Protein AF-A0A1E7FH95-F1 (afdb_monomer_lite)

Secondary structure (DSSP, 8-state):
----------EEEE------------------------S--TTTTS------EEEEEEEEEEE---TT--TTTTTS--EEEEEEE-S--EEEEHHHHHHHHHHHHHTT----------TT--SGGGTTGGGG---HHHHHHIIIIIT---HHHHHHHHHHHHHHHHHHHHHHHHHTTHHHHHHHHHHHHHHHHHHHHHHHHHHTTSTTS----PPPP---------------------

Sequence (238 aa):
MGSSNLHQCVHHQVLQLQRKSSMKKLNSNVDHNGDHHKGDQKDKNRPHVQFTTIEVRTHSLCIGDNPGGGQFGALGAPISLDWEYDTEHESYNLDEYEERHHNDHNDTTNSSSSKRRSRHQSNGNKLKQWQLILQPFEREFILIHKLGYTKEEINIQRKMIKIDRNQRKHTRRIMIFEPIEIGLEHFRKWRKNRNNNNNININAKTTKDEPQRSPSMDTSTSSSESTSFSCSYCQENK

Organism: NCBI:txid635003

Radius of gyration: 33.53 Å; chains: 1; bounding box: 99×50×86 Å

pLDDT: mean 71.57, std 18.86, range [38.44, 97.75]

Structure (mmCIF, N/CA/C/O backbone):
data_AF-A0A1E7FH95-F1
#
_entry.id   AF-A0A1E7FH95-F1
#
loop_
_atom_site.group_PDB
_atom_site.id
_atom_site.type_symbol
_atom_site.label_atom_id
_atom_site.label_alt_id
_atom_site.label_comp_id
_atom_site.label_asym_id
_atom_site.label_entity_id
_atom_site.label_seq_id
_atom_site.pdbx_PDB_ins_code
_atom_site.Cartn_x
_atom_site.Cartn_y
_atom_site.Cartn_z
_atom_site.occupancy
_atom_site.B_iso_or_equiv
_atom_site.auth_seq_id
_atom_site.auth_comp_id
_atom_site.auth_asym_id
_atom_site.auth_atom_id
_atom_site.pdbx_PDB_model_num
ATOM 1 N N . MET A 1 1 ? 6.363 7.982 37.804 1.00 38.44 1 MET A N 1
ATOM 2 C CA . MET A 1 1 ? 5.942 6.755 37.100 1.00 38.44 1 MET A CA 1
ATOM 3 C C . MET A 1 1 ? 4.512 6.967 36.646 1.00 38.44 1 MET A C 1
ATOM 5 O O . MET A 1 1 ? 3.597 6.797 3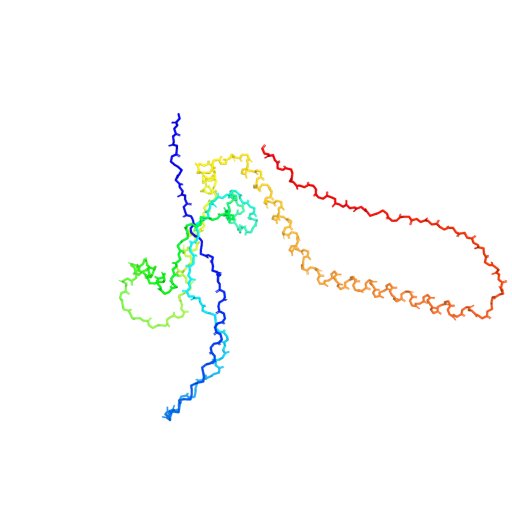7.436 1.00 38.44 1 MET A O 1
ATOM 9 N N . GLY A 1 2 ? 4.342 7.525 35.448 1.00 45.31 2 GLY A N 1
ATOM 10 C CA . GLY A 1 2 ? 3.031 7.841 34.889 1.00 45.31 2 GLY A CA 1
ATOM 11 C C . GLY A 1 2 ? 2.676 6.782 33.863 1.00 45.31 2 GLY A C 1
ATOM 12 O O . GLY A 1 2 ? 3.330 6.703 32.829 1.00 45.31 2 GLY A O 1
ATOM 13 N N . SER A 1 3 ? 1.683 5.957 34.173 1.00 44.69 3 SER A N 1
ATOM 14 C CA . SER A 1 3 ? 1.110 4.989 33.245 1.00 44.69 3 SER A CA 1
ATOM 15 C C . SER A 1 3 ? 0.356 5.757 32.162 1.00 44.69 3 SER A C 1
ATOM 17 O O . SER A 1 3 ? -0.784 6.175 32.357 1.00 44.69 3 SER A O 1
ATOM 19 N N . SER A 1 4 ? 1.014 6.027 31.039 1.00 48.53 4 SER A N 1
ATOM 20 C CA . SER A 1 4 ? 0.367 6.609 29.869 1.00 48.53 4 SER A CA 1
ATOM 21 C C . SER A 1 4 ? -0.497 5.537 29.214 1.00 48.53 4 SER A C 1
ATOM 23 O O . SER A 1 4 ? 0.024 4.605 28.605 1.00 48.53 4 SER A O 1
ATOM 25 N N . ASN A 1 5 ? -1.816 5.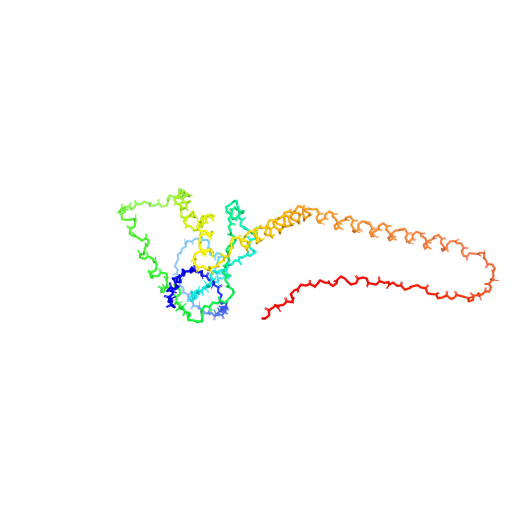674 29.368 1.00 45.88 5 ASN A N 1
ATOM 26 C CA . ASN A 1 5 ? -2.819 4.901 28.643 1.00 45.88 5 ASN A CA 1
ATOM 27 C C . ASN A 1 5 ? -2.582 5.052 27.134 1.00 45.88 5 ASN A C 1
ATOM 29 O O . ASN A 1 5 ? -2.876 6.095 26.544 1.00 45.88 5 ASN A O 1
ATOM 33 N N . LEU A 1 6 ? -2.018 4.006 26.535 1.00 45.78 6 LEU A N 1
ATOM 34 C CA . LEU A 1 6 ? -1.778 3.883 25.107 1.00 45.78 6 LEU A CA 1
ATOM 35 C C . LEU A 1 6 ? -3.140 3.740 24.413 1.00 45.78 6 LEU A C 1
ATOM 37 O O . LEU A 1 6 ? -3.764 2.684 24.445 1.00 45.78 6 LEU A O 1
ATOM 41 N N . HIS A 1 7 ? -3.639 4.828 23.828 1.00 40.81 7 HIS A N 1
ATOM 42 C CA . HIS A 1 7 ? -4.853 4.807 23.013 1.00 40.81 7 HIS A CA 1
ATOM 43 C C . HIS A 1 7 ? -4.560 4.018 21.725 1.00 40.81 7 HIS A C 1
ATOM 45 O O . HIS A 1 7 ? -3.993 4.562 20.772 1.00 40.81 7 HIS A O 1
ATOM 51 N N . GLN A 1 8 ? -4.918 2.731 21.704 1.00 42.94 8 GLN A N 1
ATOM 52 C CA . GLN A 1 8 ? -4.863 1.888 20.510 1.00 42.94 8 GLN A CA 1
ATOM 53 C C . GLN A 1 8 ? -5.751 2.501 19.422 1.00 42.94 8 GLN A C 1
ATOM 55 O O . GLN A 1 8 ? -6.968 2.609 19.554 1.00 42.94 8 GLN A O 1
ATOM 60 N N . CYS A 1 9 ? -5.127 2.955 18.338 1.00 39.25 9 CYS A N 1
ATOM 61 C CA . CYS A 1 9 ? -5.834 3.409 17.150 1.00 39.25 9 CYS A CA 1
ATOM 62 C C . CYS A 1 9 ? -6.065 2.174 16.271 1.00 39.25 9 CYS A C 1
ATOM 64 O O . CYS A 1 9 ? -5.162 1.760 15.549 1.00 39.25 9 CYS A O 1
ATOM 66 N N . VAL A 1 10 ? -7.242 1.560 16.382 1.00 42.31 10 VAL A N 1
ATOM 67 C CA . VAL A 1 10 ? -7.572 0.316 15.675 1.00 42.31 10 VAL A CA 1
ATOM 68 C C . VAL A 1 10 ? -7.941 0.635 14.225 1.00 42.31 10 VAL A C 1
ATOM 70 O O . VAL A 1 10 ? -8.995 1.209 13.949 1.00 42.31 10 VAL A O 1
ATOM 73 N N . HIS A 1 11 ? -7.056 0.302 13.285 1.00 48.56 11 HIS A N 1
ATOM 74 C CA . HIS A 1 11 ? -7.318 0.426 11.853 1.00 48.56 11 HIS A CA 1
ATOM 75 C C . HIS A 1 11 ? -7.711 -0.945 11.291 1.00 48.56 11 HIS A C 1
ATOM 77 O O . HIS A 1 11 ? -6.856 -1.800 11.068 1.00 48.56 11 HIS A O 1
ATOM 83 N N . HIS A 1 12 ? -9.003 -1.152 11.044 1.00 41.25 12 HIS A N 1
ATOM 84 C CA . HIS A 1 12 ? -9.529 -2.415 10.528 1.00 41.25 12 HIS A CA 1
ATOM 85 C C . HIS A 1 12 ? -9.211 -2.550 9.029 1.00 41.25 12 HIS A C 1
ATOM 87 O O . HIS A 1 12 ? -9.604 -1.705 8.223 1.00 41.25 12 HIS A O 1
ATOM 93 N N . GLN A 1 13 ? -8.499 -3.609 8.636 1.00 46.38 13 GLN A N 1
ATOM 94 C CA . GLN A 1 13 ? -8.392 -4.033 7.237 1.00 46.38 13 GLN A CA 1
ATOM 95 C C . GLN A 1 13 ? -8.961 -5.445 7.089 1.00 46.38 13 GLN A C 1
ATOM 97 O O . GLN A 1 13 ? -8.588 -6.363 7.812 1.00 46.38 13 GLN A O 1
ATOM 102 N N . VAL A 1 14 ? -9.871 -5.611 6.128 1.00 47.16 14 VAL A N 1
ATOM 103 C CA . VAL A 1 14 ? -10.487 -6.899 5.795 1.00 47.16 14 VAL A CA 1
ATOM 104 C C . VAL A 1 14 ? -9.592 -7.614 4.782 1.00 47.16 14 VAL A C 1
ATOM 106 O O . VAL A 1 14 ? -9.566 -7.251 3.605 1.00 47.16 14 VAL A O 1
ATOM 109 N N . LEU A 1 15 ? -8.841 -8.620 5.231 1.00 47.19 15 LEU A N 1
ATOM 110 C CA . LEU A 1 15 ? -8.084 -9.519 4.357 1.00 47.19 15 LEU A CA 1
ATOM 111 C C . LEU A 1 15 ? -8.878 -10.812 4.157 1.00 47.19 15 LEU A C 1
ATOM 113 O O . LEU A 1 15 ? -9.072 -11.594 5.080 1.00 47.19 15 LEU A O 1
ATOM 117 N N . GLN A 1 16 ? -9.337 -11.039 2.928 1.00 53.84 16 GLN A N 1
ATOM 118 C CA . GLN A 1 16 ? -10.101 -12.229 2.563 1.00 53.84 16 GLN A CA 1
ATOM 119 C C . GLN A 1 16 ? -9.173 -13.363 2.120 1.00 53.84 16 GLN A C 1
ATOM 121 O O . GLN A 1 16 ? -8.487 -13.244 1.104 1.00 53.84 16 GLN A O 1
ATOM 126 N N . LEU A 1 17 ? -9.200 -14.492 2.830 1.00 53.81 17 LEU A N 1
ATOM 127 C CA . LEU A 1 17 ? -8.632 -15.755 2.359 1.00 53.81 17 LEU A CA 1
ATOM 128 C C . LEU A 1 17 ? -9.313 -16.942 3.046 1.00 53.81 17 LEU A C 1
ATOM 130 O O . LEU A 1 17 ? -9.106 -17.175 4.224 1.00 53.81 17 LEU A O 1
ATOM 134 N N . GLN A 1 18 ? -10.050 -17.741 2.271 1.00 43.66 18 GLN A N 1
ATOM 135 C CA . GLN A 1 18 ? -9.908 -19.202 2.212 1.00 43.66 18 GLN A CA 1
ATOM 136 C C . GLN A 1 18 ? -10.766 -19.744 1.059 1.00 43.66 18 GLN A C 1
ATOM 138 O O . GLN A 1 18 ? -11.988 -19.614 1.031 1.00 43.66 18 GLN A O 1
ATOM 143 N N . ARG A 1 19 ? -10.110 -20.362 0.068 1.00 49.00 19 ARG A N 1
ATOM 144 C CA . ARG A 1 19 ? -10.769 -21.037 -1.059 1.00 49.00 19 ARG A CA 1
ATOM 145 C C . ARG A 1 19 ? -11.315 -22.384 -0.593 1.00 49.00 19 ARG A C 1
ATOM 147 O O . ARG A 1 19 ? -10.557 -23.340 -0.468 1.00 49.00 19 ARG A O 1
ATOM 154 N N . LYS A 1 20 ? -12.632 -22.499 -0.433 1.00 50.56 20 LYS A N 1
ATOM 155 C CA . LYS A 1 20 ? -13.306 -23.804 -0.406 1.00 50.56 20 LYS A CA 1
ATOM 156 C C . LYS A 1 20 ? -13.906 -24.066 -1.786 1.00 50.56 20 LYS A C 1
ATOM 158 O O . LYS A 1 20 ? -14.988 -23.583 -2.102 1.00 50.56 20 LYS A O 1
ATOM 163 N N . SER A 1 21 ? -13.201 -24.816 -2.639 1.00 48.00 21 SER A N 1
ATOM 164 C CA . SER A 1 21 ? -13.766 -25.288 -3.911 1.00 48.00 21 SER A CA 1
ATOM 165 C C . SER A 1 21 ? -14.777 -26.404 -3.629 1.00 48.00 21 SER A C 1
ATOM 167 O O . SER A 1 21 ? -14.431 -27.585 -3.606 1.00 48.00 21 SER A O 1
ATOM 169 N N . SER A 1 22 ? -16.033 -26.047 -3.366 1.00 48.94 22 SER A N 1
ATOM 170 C CA . SER A 1 22 ? -17.101 -27.035 -3.207 1.00 48.94 22 SER A CA 1
ATOM 171 C C . SER A 1 22 ? -17.592 -27.485 -4.586 1.00 48.94 22 SER A C 1
ATOM 173 O O . SER A 1 22 ? -18.541 -26.938 -5.139 1.00 48.94 22 SER A O 1
ATOM 175 N N . MET A 1 23 ? -16.921 -28.477 -5.178 1.00 44.94 23 MET A N 1
ATOM 176 C CA . MET A 1 23 ? -17.427 -29.172 -6.366 1.00 44.94 23 MET A CA 1
ATOM 177 C C . MET A 1 23 ? -18.545 -30.139 -5.958 1.00 44.94 23 MET A C 1
ATOM 179 O O . MET A 1 23 ? -18.326 -31.343 -5.844 1.00 44.94 23 MET A O 1
ATOM 183 N N . LYS A 1 24 ? -19.758 -29.630 -5.726 1.00 50.78 24 LYS A N 1
ATOM 184 C CA . LYS A 1 24 ? -20.950 -30.480 -5.602 1.00 50.78 24 LYS A CA 1
ATOM 185 C C . LYS A 1 24 ? -21.565 -30.681 -6.988 1.00 50.78 24 LYS A C 1
ATOM 187 O O . LYS A 1 24 ? -22.274 -29.818 -7.492 1.00 50.78 24 LYS A O 1
ATOM 192 N N . LYS A 1 25 ? -21.292 -31.837 -7.605 1.00 53.00 25 LYS A N 1
ATOM 193 C CA . LYS A 1 25 ? -22.095 -32.361 -8.722 1.00 53.00 25 LYS A CA 1
ATOM 194 C C . LYS A 1 25 ? -23.480 -32.710 -8.177 1.00 53.00 25 LYS A C 1
ATOM 196 O O . LYS A 1 25 ? -23.637 -33.751 -7.547 1.00 53.00 25 LYS A O 1
ATOM 201 N N . LEU A 1 26 ? -24.469 -31.853 -8.408 1.00 49.66 26 LEU A N 1
ATOM 202 C CA . LEU A 1 26 ? -25.873 -32.214 -8.241 1.00 49.66 26 LEU A CA 1
ATOM 203 C C . LEU A 1 26 ? -26.469 -32.497 -9.621 1.00 49.66 26 LEU A C 1
ATOM 205 O O . LEU A 1 26 ? -26.626 -31.600 -10.444 1.00 49.66 26 LEU A O 1
ATOM 209 N N . ASN A 1 27 ? -26.766 -33.776 -9.856 1.00 55.78 27 ASN A N 1
ATOM 210 C CA . ASN A 1 27 ? -27.698 -34.225 -10.883 1.00 55.78 27 ASN A CA 1
ATOM 211 C C . ASN A 1 27 ? -29.113 -33.905 -10.386 1.00 55.78 27 ASN A C 1
ATOM 213 O O . ASN A 1 27 ? -29.592 -34.570 -9.470 1.00 55.78 27 ASN A O 1
ATOM 217 N N . SER A 1 28 ? -29.792 -32.931 -10.986 1.00 52.19 28 SER A N 1
ATOM 218 C CA . SER A 1 28 ? -31.241 -32.778 -10.832 1.00 52.19 28 SER A CA 1
ATOM 219 C C . SER A 1 28 ? -31.914 -32.869 -12.198 1.00 52.19 28 SER A C 1
ATOM 221 O O . SER A 1 28 ? -31.932 -31.901 -12.957 1.00 52.19 28 SER A O 1
ATOM 223 N N . ASN A 1 29 ? -32.456 -34.054 -12.488 1.00 53.84 29 ASN A N 1
ATOM 224 C CA . ASN A 1 29 ? -33.512 -34.249 -13.479 1.00 53.84 29 ASN A CA 1
ATOM 225 C C . ASN A 1 29 ? -34.786 -33.602 -12.928 1.00 53.84 29 ASN A C 1
ATOM 227 O O . ASN A 1 29 ? -35.357 -34.108 -11.964 1.00 53.84 29 ASN A O 1
ATOM 231 N N . VAL A 1 30 ? -35.216 -32.492 -13.523 1.00 57.28 30 VAL A N 1
ATOM 232 C CA . VAL A 1 30 ? -36.573 -31.967 -13.351 1.00 57.28 30 VAL A CA 1
ATOM 233 C C . VAL A 1 30 ? -37.097 -31.616 -14.736 1.00 57.28 30 VAL A C 1
ATOM 235 O O . VAL A 1 30 ? -36.725 -30.600 -15.321 1.00 57.28 30 VAL A O 1
ATOM 238 N N . ASP A 1 31 ? -37.947 -32.499 -15.250 1.00 57.91 31 ASP A N 1
ATOM 239 C CA . ASP A 1 31 ? -38.765 -32.271 -16.431 1.00 57.91 31 ASP A CA 1
ATOM 240 C C . ASP A 1 31 ? -39.905 -31.320 -16.064 1.00 57.91 31 ASP A C 1
ATOM 242 O O . ASP A 1 31 ? -40.800 -31.697 -15.307 1.00 57.91 31 ASP A O 1
ATOM 246 N N . HIS A 1 32 ? -39.903 -30.100 -16.606 1.00 56.00 32 HIS A N 1
ATOM 247 C CA . HIS A 1 32 ? -41.088 -29.242 -16.658 1.00 56.00 32 HIS A CA 1
ATOM 248 C C . HIS A 1 32 ? -41.250 -28.647 -18.061 1.00 56.00 32 HIS A C 1
ATOM 250 O O . HIS A 1 32 ? -40.464 -27.817 -18.516 1.00 56.00 32 HIS A O 1
ATOM 256 N N . ASN A 1 33 ? -42.306 -29.111 -18.733 1.00 61.84 33 ASN A N 1
ATOM 257 C CA . ASN A 1 33 ? -42.889 -28.531 -19.936 1.00 61.84 33 ASN A CA 1
ATOM 258 C C . ASN A 1 33 ? -43.447 -27.138 -19.609 1.00 61.84 33 ASN A C 1
ATOM 260 O O . ASN A 1 33 ? -44.290 -27.029 -18.721 1.00 61.84 33 ASN A O 1
ATOM 264 N N . GLY A 1 34 ? -43.041 -26.092 -20.336 1.00 52.25 34 GLY A N 1
ATOM 265 C CA . GLY A 1 34 ? -43.717 -24.797 -20.219 1.00 52.25 34 GLY A CA 1
ATOM 266 C C . GLY A 1 34 ? -42.958 -23.578 -20.733 1.00 52.25 34 GLY A C 1
ATOM 267 O O . GLY A 1 34 ? -42.367 -22.849 -19.951 1.00 52.25 34 GLY A O 1
ATOM 268 N N . ASP A 1 35 ? -43.110 -23.341 -22.034 1.00 52.62 35 ASP A N 1
ATOM 269 C CA . ASP A 1 35 ? -43.211 -22.027 -22.685 1.00 52.62 35 ASP A CA 1
ATOM 270 C C . ASP A 1 35 ? -41.946 -21.177 -22.967 1.00 52.62 35 ASP A C 1
ATOM 272 O O . ASP A 1 35 ? -40.984 -21.061 -22.207 1.00 52.62 35 ASP A O 1
ATOM 276 N N . HIS A 1 36 ? -41.945 -20.614 -24.175 1.00 56.19 36 HIS A N 1
ATOM 277 C CA . HIS A 1 36 ? -40.798 -20.166 -24.953 1.00 56.19 36 HIS A CA 1
ATOM 278 C C . HIS A 1 36 ? -40.420 -18.696 -24.705 1.00 56.19 36 HIS A C 1
ATOM 280 O O . HIS A 1 36 ? -40.815 -17.806 -25.457 1.00 56.19 36 HIS A O 1
ATOM 286 N N . HIS A 1 37 ? -39.493 -18.443 -23.779 1.00 57.00 37 HIS A N 1
ATOM 287 C CA . HIS A 1 37 ? -38.632 -17.256 -23.848 1.00 57.00 37 HIS A CA 1
ATOM 288 C C . HIS A 1 37 ? -37.218 -17.647 -24.304 1.00 57.00 37 HIS A C 1
ATOM 290 O O . HIS A 1 37 ? -36.361 -18.055 -23.523 1.00 57.00 37 HIS A O 1
ATOM 296 N N . LYS A 1 38 ? -36.976 -17.534 -25.619 1.00 57.38 38 LYS A N 1
ATOM 297 C CA . LYS A 1 38 ? -35.650 -17.671 -26.243 1.00 57.38 38 LYS A CA 1
ATOM 298 C C . LYS A 1 38 ? -34.787 -16.449 -25.893 1.00 57.38 38 LYS A C 1
ATOM 300 O O . LYS A 1 38 ? -34.777 -15.473 -26.633 1.00 57.38 38 LYS A O 1
ATOM 305 N N . GLY A 1 39 ? -34.074 -16.501 -24.773 1.00 58.56 39 GLY A N 1
ATOM 306 C CA . GLY A 1 39 ? -33.064 -15.508 -24.401 1.00 58.56 39 GLY A CA 1
ATOM 307 C C . GLY A 1 39 ? -32.017 -16.114 -23.468 1.00 58.56 39 GLY A C 1
ATOM 308 O O . GLY A 1 39 ? -32.330 -16.452 -22.334 1.00 58.56 39 GLY A O 1
ATOM 309 N N . ASP A 1 40 ? -30.795 -16.289 -23.975 1.00 62.00 40 ASP A N 1
ATOM 310 C CA . ASP A 1 40 ? -29.538 -16.428 -23.223 1.00 62.00 40 ASP A CA 1
ATOM 311 C C . ASP A 1 40 ? -29.457 -17.451 -22.066 1.00 62.00 40 ASP A C 1
ATOM 313 O O . ASP A 1 40 ? -29.153 -17.115 -20.926 1.00 62.00 40 ASP A O 1
ATOM 317 N N . GLN A 1 41 ? -29.581 -18.753 -22.359 1.00 62.06 41 GLN A N 1
ATOM 318 C CA . GLN A 1 41 ? -29.237 -19.827 -21.400 1.00 62.06 41 GLN A CA 1
ATOM 319 C C . GLN A 1 41 ? -27.746 -20.245 -21.397 1.00 62.06 41 GLN A C 1
ATOM 321 O O . GLN A 1 41 ? -27.402 -21.305 -20.875 1.00 62.06 41 GLN A O 1
ATOM 326 N N . LYS A 1 42 ? -26.826 -19.447 -21.961 1.00 64.06 42 LYS A N 1
ATOM 327 C CA . LYS A 1 42 ? -25.430 -19.880 -22.192 1.00 64.06 42 LYS A CA 1
ATOM 328 C C . LYS A 1 42 ? -24.473 -19.779 -20.992 1.00 64.06 42 LYS A C 1
ATOM 330 O O . LYS A 1 42 ? -23.323 -20.182 -21.126 1.00 64.06 42 LYS A O 1
ATOM 335 N N . ASP A 1 43 ? -24.928 -19.324 -19.822 1.00 68.12 43 ASP A N 1
ATOM 336 C CA . ASP A 1 43 ? -24.026 -18.960 -18.713 1.00 68.12 43 ASP A CA 1
ATOM 337 C C . ASP A 1 43 ? -24.082 -19.849 -17.459 1.00 68.12 43 ASP A C 1
ATOM 339 O O . ASP A 1 43 ? -23.426 -19.544 -16.465 1.00 68.12 43 ASP A O 1
ATOM 343 N N . LYS A 1 44 ? -24.784 -20.990 -17.485 1.00 72.00 44 LYS A N 1
ATOM 344 C CA . LYS A 1 44 ? -24.985 -21.818 -16.273 1.00 72.00 44 LYS A CA 1
ATOM 345 C C . LYS A 1 44 ? -23.735 -22.543 -15.737 1.00 72.00 44 LYS A C 1
ATOM 347 O O . LYS A 1 44 ? -23.801 -23.092 -14.647 1.00 72.00 44 LYS A O 1
ATOM 352 N N . ASN A 1 45 ? -22.603 -22.513 -16.448 1.00 79.88 45 ASN A N 1
ATOM 353 C CA . ASN A 1 45 ? -21.364 -23.208 -16.053 1.00 79.88 45 ASN A CA 1
ATOM 354 C C . ASN A 1 45 ? -20.148 -22.287 -15.875 1.00 79.88 45 ASN A C 1
ATOM 356 O O . ASN A 1 45 ? -19.008 -22.757 -15.899 1.00 79.88 45 ASN A O 1
ATOM 360 N N . ARG A 1 46 ? -20.342 -20.974 -15.701 1.00 84.75 46 ARG A N 1
ATOM 361 C CA . ARG A 1 46 ? -19.205 -20.121 -15.340 1.00 84.75 46 ARG A CA 1
ATOM 362 C C . ARG A 1 46 ? -18.769 -20.471 -13.910 1.00 84.75 46 ARG A C 1
ATOM 364 O O . ARG A 1 46 ? -19.616 -20.460 -13.018 1.00 84.75 46 ARG A O 1
ATOM 371 N N . PRO A 1 47 ? -17.488 -20.799 -13.669 1.00 86.50 47 PRO A N 1
ATOM 372 C CA . PRO A 1 47 ? -17.008 -21.064 -12.321 1.00 86.50 47 PRO A CA 1
ATOM 373 C C . PRO A 1 47 ? -17.245 -19.821 -11.458 1.00 86.50 47 PRO A C 1
ATOM 375 O O . PRO A 1 47 ? -16.748 -18.740 -11.770 1.00 86.50 47 PRO A O 1
ATOM 378 N N . HIS A 1 48 ? -18.027 -19.982 -10.394 1.00 87.44 48 HIS A N 1
ATOM 379 C CA . HIS A 1 48 ? -18.326 -18.922 -9.439 1.00 87.44 48 HIS A CA 1
ATOM 380 C C . HIS A 1 48 ? -17.549 -19.167 -8.142 1.00 87.44 48 HIS A C 1
ATOM 382 O O . HIS A 1 48 ? -17.443 -20.301 -7.675 1.00 87.44 48 HIS A O 1
ATOM 388 N N . VAL A 1 49 ? -17.022 -18.098 -7.545 1.00 86.50 49 VAL A N 1
ATOM 389 C CA . VAL A 1 49 ? -16.351 -18.125 -6.239 1.00 86.50 49 VAL A CA 1
ATOM 390 C C . VAL A 1 49 ? -17.248 -17.427 -5.225 1.00 86.50 49 VAL A C 1
ATOM 392 O O . VAL A 1 49 ? -17.619 -16.278 -5.435 1.00 86.50 49 VAL A O 1
ATOM 395 N N . GLN A 1 50 ? -17.625 -18.133 -4.160 1.00 87.06 50 GLN A N 1
ATOM 396 C CA . GLN A 1 50 ? -18.369 -17.570 -3.031 1.00 87.06 50 GLN A CA 1
ATOM 397 C C . GLN A 1 50 ? -17.496 -17.613 -1.783 1.00 87.06 50 GLN A C 1
ATOM 399 O O . GLN A 1 50 ? -16.747 -18.572 -1.578 1.00 87.06 50 GLN A O 1
ATOM 404 N N . PHE A 1 51 ? -17.615 -16.576 -0.966 1.00 90.62 51 PHE A N 1
ATOM 405 C CA . PHE A 1 51 ? -17.006 -16.500 0.352 1.00 90.62 51 PHE A CA 1
ATOM 406 C C . PHE A 1 51 ? -18.113 -16.707 1.382 1.00 90.62 51 PHE A C 1
ATOM 408 O O . PHE A 1 51 ? -19.229 -16.247 1.179 1.00 90.62 51 PHE A O 1
ATOM 415 N N . THR A 1 52 ? -17.829 -17.444 2.450 1.00 94.38 52 THR A N 1
ATOM 416 C CA . THR A 1 52 ? -18.820 -17.74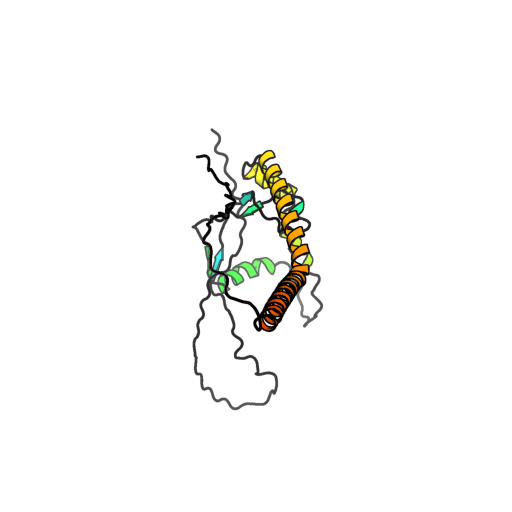3 3.501 1.00 94.38 52 THR A CA 1
ATOM 417 C C . THR A 1 52 ? -18.506 -17.042 4.810 1.00 94.38 52 THR A C 1
ATOM 419 O O . THR A 1 52 ? -19.363 -16.940 5.679 1.00 94.38 52 THR A O 1
ATOM 422 N N . THR A 1 53 ? -17.256 -16.627 4.982 1.00 95.19 53 THR A N 1
ATOM 423 C CA . THR A 1 53 ? -16.716 -16.196 6.264 1.00 95.19 53 THR A CA 1
ATOM 424 C C . THR A 1 53 ? -15.784 -15.023 6.028 1.00 95.19 53 THR A C 1
ATOM 426 O O . THR A 1 53 ? -14.990 -15.044 5.085 1.00 95.19 53 THR A O 1
ATOM 429 N N . ILE A 1 54 ? -15.895 -14.017 6.885 1.00 93.75 54 ILE A N 1
ATOM 430 C CA . ILE A 1 54 ? -15.014 -12.858 6.938 1.00 93.75 54 ILE A CA 1
ATOM 431 C C . ILE A 1 54 ? -14.277 -12.902 8.271 1.00 93.75 54 ILE A C 1
ATOM 433 O O . ILE A 1 54 ? -14.894 -13.075 9.316 1.00 93.75 54 ILE A O 1
ATOM 437 N N . GLU A 1 55 ? -12.964 -12.708 8.229 1.00 94.69 55 GLU A N 1
ATOM 438 C CA . GLU A 1 55 ? -12.142 -12.464 9.412 1.00 94.69 55 GLU A CA 1
ATOM 439 C C . GLU A 1 55 ? -11.694 -11.004 9.400 1.00 94.69 55 GLU A C 1
ATOM 441 O O . GLU A 1 55 ? -11.173 -10.513 8.391 1.00 94.69 55 GLU A O 1
ATOM 446 N N . VAL A 1 56 ? -11.897 -10.306 10.514 1.00 92.31 56 VAL A N 1
ATOM 447 C CA . VAL A 1 56 ? -11.477 -8.913 10.675 1.00 92.31 56 VAL A CA 1
ATOM 448 C C . VAL A 1 56 ? -10.294 -8.882 11.630 1.00 92.31 56 VAL A C 1
ATOM 450 O O . VAL A 1 56 ? -10.431 -9.224 12.799 1.00 92.31 56 VAL A O 1
ATOM 453 N N . ARG A 1 57 ? -9.119 -8.494 11.124 1.00 94.31 57 ARG A N 1
ATOM 454 C CA . ARG A 1 57 ? -7.866 -8.512 11.889 1.00 94.31 57 ARG A CA 1
ATOM 455 C C . ARG A 1 57 ? -7.411 -7.102 12.231 1.00 94.31 57 ARG A C 1
ATOM 457 O O . ARG A 1 57 ? -7.450 -6.201 11.388 1.00 94.31 57 ARG A O 1
ATOM 464 N N . THR A 1 58 ? -6.928 -6.947 13.458 1.00 93.31 58 THR A N 1
ATOM 465 C CA . THR A 1 58 ? -6.321 -5.711 13.946 1.00 93.31 58 THR A CA 1
ATOM 466 C C . THR A 1 58 ? -4.812 -5.832 13.881 1.00 93.31 58 THR A C 1
ATOM 468 O O . THR A 1 58 ? -4.227 -6.740 14.465 1.00 93.31 58 THR A O 1
ATOM 471 N N . HIS A 1 59 ? -4.188 -4.889 13.184 1.00 94.56 59 HIS A N 1
ATOM 472 C CA . HIS A 1 59 ? -2.741 -4.783 13.083 1.00 94.56 59 HIS A CA 1
ATOM 473 C C . HIS A 1 59 ? -2.271 -3.495 13.748 1.00 94.56 59 HIS A C 1
ATOM 475 O O . HIS A 1 59 ? -2.921 -2.448 13.637 1.00 94.56 59 HIS A O 1
ATOM 481 N N . SER A 1 60 ? -1.111 -3.561 14.390 1.00 94.00 60 SER A N 1
ATOM 482 C CA . SER A 1 60 ? -0.419 -2.367 14.863 1.00 94.00 60 SER A CA 1
ATOM 483 C C . SER A 1 60 ? 0.050 -1.519 13.682 1.00 94.00 60 SER A C 1
ATOM 485 O O . SER A 1 60 ? 0.365 -2.025 12.604 1.00 94.00 60 SER A O 1
ATOM 487 N N . LEU A 1 61 ? 0.095 -0.202 13.880 1.00 94.12 61 LEU A N 1
ATOM 488 C CA . LEU A 1 61 ? 0.713 0.709 12.923 1.00 94.12 61 LEU A CA 1
ATOM 489 C C . LEU A 1 61 ? 2.212 0.784 13.203 1.00 94.12 61 LEU A C 1
ATOM 491 O O . LEU A 1 61 ? 2.622 0.914 14.354 1.00 94.12 61 LEU A O 1
ATOM 495 N N . CYS A 1 62 ? 3.016 0.775 12.149 1.00 94.75 62 CYS A N 1
ATOM 496 C CA . CYS A 1 62 ? 4.462 0.918 12.230 1.00 94.75 62 CYS A CA 1
ATOM 497 C C . CYS A 1 62 ? 4.980 1.871 11.149 1.00 94.75 62 CYS A C 1
ATOM 499 O O . CYS A 1 62 ? 4.274 2.239 10.197 1.00 94.75 62 CYS A O 1
ATOM 501 N N . ILE A 1 63 ? 6.233 2.301 11.301 1.00 94.12 63 ILE A N 1
ATOM 502 C CA . ILE A 1 63 ? 6.923 3.025 10.239 1.00 94.12 63 ILE A CA 1
ATOM 503 C C . ILE A 1 63 ? 7.205 2.071 9.068 1.00 94.12 63 ILE A C 1
ATOM 505 O O . ILE A 1 63 ? 7.767 0.994 9.239 1.00 94.12 63 ILE A O 1
ATOM 509 N N . GLY A 1 64 ? 6.757 2.449 7.873 1.00 88.56 64 GLY A N 1
ATOM 510 C CA . GLY A 1 64 ? 6.686 1.535 6.731 1.00 88.56 64 GLY A CA 1
ATOM 511 C C . GLY A 1 64 ? 7.713 1.767 5.627 1.00 88.56 64 GLY A C 1
ATOM 512 O O . GLY A 1 64 ? 8.350 2.817 5.557 1.00 88.56 64 GLY A O 1
ATOM 513 N N . ASP A 1 65 ? 7.785 0.826 4.683 1.00 82.44 65 ASP A N 1
ATOM 514 C CA . ASP A 1 65 ? 8.499 0.961 3.402 1.00 82.44 65 ASP A CA 1
ATOM 515 C C . ASP A 1 65 ? 7.534 0.788 2.216 1.00 82.44 65 ASP A C 1
ATOM 517 O O . ASP A 1 65 ? 7.640 -0.128 1.401 1.00 82.44 65 ASP A O 1
ATOM 521 N N . ASN A 1 66 ? 6.506 1.642 2.149 1.00 78.94 66 ASN A N 1
ATOM 522 C CA . ASN A 1 66 ? 5.540 1.621 1.050 1.00 78.94 66 ASN A CA 1
ATOM 523 C C . ASN A 1 66 ? 5.810 2.748 0.033 1.00 78.94 66 ASN A C 1
ATOM 525 O O . ASN A 1 66 ? 5.228 3.835 0.126 1.00 78.94 66 ASN A O 1
ATOM 529 N N . PRO A 1 67 ? 6.620 2.505 -1.009 1.00 71.12 67 PRO A N 1
ATOM 530 C CA . PRO A 1 67 ? 6.864 3.472 -2.083 1.00 71.12 67 PRO A CA 1
ATOM 531 C C . PRO A 1 67 ? 5.726 3.519 -3.113 1.00 71.12 67 PRO A C 1
ATOM 533 O O . PRO A 1 67 ? 5.780 4.317 -4.054 1.00 71.12 67 PRO A O 1
ATOM 536 N N . GLY A 1 68 ? 4.709 2.658 -2.966 1.00 61.31 68 GLY A N 1
ATOM 537 C CA . GLY A 1 68 ? 3.515 2.592 -3.810 1.00 61.31 68 GLY A CA 1
ATOM 538 C C . GLY A 1 68 ? 2.526 3.730 -3.561 1.00 61.31 68 GLY A C 1
ATOM 539 O O . GLY A 1 68 ? 1.587 3.905 -4.338 1.00 61.31 68 GLY A O 1
ATOM 540 N N . GLY A 1 69 ? 2.755 4.542 -2.526 1.00 63.06 69 GLY A N 1
ATOM 541 C CA . GLY A 1 69 ? 1.997 5.756 -2.279 1.00 63.06 69 GLY A CA 1
ATOM 542 C C . GLY A 1 69 ? 1.978 6.663 -3.514 1.00 63.06 69 GLY A C 1
ATOM 543 O O . GLY A 1 69 ? 3.021 7.148 -3.964 1.00 63.06 69 GLY A O 1
ATOM 544 N N . GLY A 1 70 ? 0.781 6.890 -4.064 1.00 64.38 70 GLY A N 1
ATOM 545 C CA . GLY A 1 70 ? 0.544 7.801 -5.185 1.00 64.38 70 GLY A CA 1
ATOM 546 C C . GLY A 1 70 ? 0.915 9.255 -4.864 1.00 64.38 70 GLY A C 1
ATOM 547 O O . GLY A 1 70 ? 1.725 9.546 -3.983 1.00 64.38 70 GLY A O 1
ATOM 548 N N . GLN A 1 71 ? 0.314 10.212 -5.570 1.00 63.25 71 GLN A N 1
ATOM 549 C CA . GLN A 1 71 ? 0.650 11.639 -5.434 1.00 63.25 71 GLN A CA 1
ATOM 550 C C . GLN A 1 71 ? 0.590 12.154 -3.976 1.00 63.25 71 GLN A C 1
ATOM 552 O O . GLN A 1 71 ? 1.420 12.973 -3.595 1.00 63.25 71 GLN A O 1
ATOM 557 N N . PHE A 1 72 ? -0.295 11.591 -3.142 1.00 62.91 72 PHE A N 1
ATOM 558 C CA . PHE A 1 72 ? -0.462 11.940 -1.721 1.00 62.91 72 PHE A CA 1
ATOM 559 C C . PHE A 1 72 ? 0.331 11.057 -0.738 1.00 62.91 72 PHE A C 1
ATOM 561 O O . PHE A 1 72 ? 0.571 11.449 0.407 1.00 62.91 72 PHE A O 1
ATOM 568 N N . GLY A 1 73 ? 0.773 9.870 -1.162 1.00 63.31 73 GLY A N 1
ATOM 569 C CA . GLY A 1 73 ? 1.609 8.994 -0.332 1.00 63.31 73 GLY A CA 1
ATOM 570 C C . GLY A 1 73 ? 3.067 9.456 -0.282 1.00 63.31 73 GLY A C 1
ATOM 571 O O . GLY A 1 73 ? 3.729 9.307 0.737 1.00 63.31 73 GLY A O 1
ATOM 572 N N . ALA A 1 74 ? 3.531 10.119 -1.345 1.00 65.25 74 ALA A N 1
ATOM 573 C CA . ALA A 1 74 ? 4.908 10.597 -1.487 1.00 65.25 74 ALA A CA 1
ATOM 574 C C . ALA A 1 74 ? 5.311 11.731 -0.528 1.00 65.25 74 ALA A C 1
ATOM 576 O O . ALA A 1 74 ? 6.499 11.976 -0.344 1.00 65.25 74 ALA A O 1
ATOM 577 N N . LEU A 1 75 ? 4.334 12.465 0.014 1.00 73.88 75 LEU A N 1
ATOM 578 C CA . LEU A 1 75 ? 4.552 13.728 0.728 1.00 73.88 75 LEU A CA 1
ATOM 579 C C . LEU A 1 75 ? 4.492 13.602 2.256 1.00 73.88 75 LEU A C 1
ATOM 581 O O . LEU A 1 75 ? 4.586 14.612 2.942 1.00 73.88 75 LEU A O 1
ATOM 585 N N . GLY A 1 76 ? 4.333 12.397 2.808 1.00 83.06 76 GLY A N 1
ATOM 586 C CA . GLY A 1 76 ? 4.187 12.222 4.256 1.00 83.06 76 GLY A CA 1
ATOM 587 C C . GLY A 1 76 ? 5.074 11.136 4.827 1.00 83.06 76 GLY A C 1
ATOM 588 O O . GLY A 1 76 ? 5.767 10.430 4.099 1.00 83.06 76 GLY A O 1
ATOM 589 N N . ALA A 1 77 ? 5.046 11.019 6.153 1.00 87.88 77 ALA A N 1
ATOM 590 C CA . ALA A 1 77 ? 5.715 9.916 6.819 1.00 87.88 77 ALA A CA 1
ATOM 591 C C . ALA A 1 77 ? 5.092 8.582 6.365 1.00 87.88 77 ALA A C 1
ATOM 593 O O . ALA A 1 77 ? 3.864 8.515 6.209 1.00 87.88 77 ALA A O 1
ATOM 594 N N . PRO A 1 78 ? 5.911 7.561 6.085 1.00 89.69 78 PRO A N 1
ATOM 595 C CA . PRO A 1 78 ? 5.402 6.277 5.651 1.00 89.69 78 PRO A CA 1
ATOM 596 C C . PRO A 1 78 ? 4.858 5.501 6.838 1.00 89.69 78 PRO A C 1
ATOM 598 O O . PRO A 1 78 ? 5.570 5.228 7.799 1.00 89.69 78 PRO A O 1
ATOM 601 N N . ILE A 1 79 ? 3.585 5.141 6.747 1.00 91.69 79 ILE A N 1
ATOM 602 C CA . ILE A 1 79 ? 2.927 4.266 7.711 1.00 91.69 79 ILE A CA 1
ATOM 603 C C . ILE A 1 79 ? 2.648 2.945 7.009 1.00 91.69 79 ILE A C 1
ATOM 605 O O . ILE A 1 79 ? 2.311 2.917 5.821 1.00 91.69 79 ILE A O 1
ATOM 609 N N . SER A 1 80 ? 2.824 1.847 7.722 1.00 91.94 80 SER A N 1
ATOM 610 C CA . SER A 1 80 ? 2.408 0.516 7.298 1.00 91.94 80 SER A CA 1
ATOM 611 C C . SER A 1 80 ? 1.732 -0.204 8.455 1.00 91.94 80 SER A C 1
ATOM 613 O O . SER A 1 80 ? 1.747 0.274 9.589 1.00 91.94 80 SER A O 1
ATOM 615 N N . LEU A 1 81 ? 1.060 -1.300 8.126 1.00 93.12 81 LEU A N 1
ATOM 616 C CA . LEU A 1 81 ? 0.579 -2.242 9.122 1.00 93.12 81 LEU A CA 1
ATOM 617 C C . LEU A 1 81 ? 1.713 -3.209 9.426 1.00 93.12 81 LEU A C 1
ATOM 619 O O . LEU A 1 81 ? 2.438 -3.609 8.511 1.00 93.12 81 LEU A O 1
ATOM 623 N N . ASP A 1 82 ? 1.849 -3.559 10.694 1.00 93.38 82 ASP A N 1
ATOM 624 C CA . ASP A 1 82 ? 2.742 -4.626 11.102 1.00 93.38 82 ASP A CA 1
ATOM 625 C C . ASP A 1 82 ? 2.215 -5.982 10.608 1.00 93.38 82 ASP A C 1
ATOM 627 O O . ASP A 1 82 ? 1.012 -6.168 10.393 1.00 93.38 82 ASP A O 1
ATOM 631 N N . TRP A 1 83 ? 3.116 -6.939 10.404 1.00 92.44 83 TRP A N 1
ATOM 632 C CA . TRP A 1 83 ? 2.737 -8.303 10.035 1.00 92.44 83 TRP A CA 1
ATOM 633 C C . TRP A 1 83 ? 2.089 -9.043 11.200 1.00 92.44 83 TRP A C 1
ATOM 635 O O . TRP A 1 83 ? 1.247 -9.916 10.982 1.00 92.44 83 TRP A O 1
ATOM 645 N N . GLU A 1 84 ? 2.462 -8.667 12.421 1.00 93.56 84 GLU A N 1
ATOM 646 C CA . GLU A 1 84 ? 1.843 -9.155 13.641 1.00 93.56 84 GLU A CA 1
ATOM 647 C C . GLU A 1 84 ? 0.442 -8.551 13.787 1.00 93.56 84 GLU A C 1
ATOM 649 O O . GLU A 1 84 ? 0.232 -7.337 13.697 1.00 93.56 84 GLU A O 1
ATOM 654 N N . TYR A 1 85 ? -0.536 -9.433 13.970 1.00 93.94 85 TYR A N 1
ATOM 655 C CA . TYR A 1 85 ? -1.919 -9.078 14.246 1.00 93.94 85 TYR A CA 1
ATOM 656 C C . TYR A 1 85 ? -2.334 -9.652 15.585 1.00 93.94 85 TYR A C 1
ATOM 658 O O . TYR A 1 85 ? -1.769 -10.642 16.054 1.00 93.94 85 TYR A O 1
ATOM 666 N N . ASP A 1 86 ? -3.351 -9.036 16.172 1.00 93.62 86 ASP A N 1
ATOM 667 C CA . ASP A 1 86 ? -3.968 -9.568 17.373 1.00 93.62 86 ASP A CA 1
ATOM 668 C C . ASP A 1 86 ? -4.579 -10.945 17.084 1.00 93.62 86 ASP A C 1
ATOM 670 O O . ASP A 1 86 ? -5.393 -11.112 16.169 1.00 93.62 86 ASP A O 1
ATOM 674 N N . THR A 1 87 ? -4.173 -11.950 17.859 1.00 94.19 87 THR A N 1
ATOM 675 C CA . THR A 1 87 ? -4.730 -13.299 17.753 1.00 94.19 87 THR A CA 1
ATOM 676 C C . THR A 1 87 ? -6.217 -13.325 18.093 1.00 94.19 87 THR A C 1
ATOM 678 O O . THR A 1 87 ? -6.927 -14.195 17.580 1.00 94.19 87 THR A O 1
ATOM 681 N N . GLU A 1 88 ? -6.697 -12.361 18.888 1.00 94.50 88 GLU A N 1
ATOM 682 C CA . GLU A 1 88 ? -8.109 -12.172 19.226 1.00 94.50 88 GLU A CA 1
ATOM 683 C C . GLU A 1 88 ? -8.876 -11.540 18.049 1.00 94.50 88 GLU A C 1
ATOM 685 O O . GLU A 1 88 ? -9.173 -10.354 17.959 1.00 94.50 88 GLU A O 1
ATOM 690 N N . HIS A 1 89 ? -9.137 -12.431 17.102 1.00 92.00 89 HIS A N 1
ATOM 691 C CA . HIS A 1 89 ? -9.955 -12.342 15.907 1.00 92.00 89 HIS A CA 1
ATOM 692 C C . HIS A 1 89 ? -11.466 -12.219 16.027 1.00 92.00 89 HIS A C 1
ATOM 694 O O . HIS A 1 89 ? -12.064 -13.139 16.584 1.00 92.00 89 HIS A O 1
ATOM 700 N N . GLU A 1 90 ? -12.122 -11.266 15.370 1.00 94.00 90 GLU A N 1
ATOM 701 C CA . GLU A 1 90 ? -13.542 -11.450 15.057 1.00 94.00 90 GLU A CA 1
ATOM 702 C C . GLU A 1 90 ? -13.709 -12.215 13.732 1.00 94.00 90 GLU A C 1
ATOM 704 O O . GLU A 1 90 ? -13.095 -11.883 12.711 1.00 94.00 90 GLU A O 1
ATOM 709 N N . SER A 1 91 ? -14.546 -13.257 13.749 1.00 94.44 91 SER A N 1
ATOM 710 C CA . SER A 1 91 ? -14.916 -14.045 12.572 1.00 94.44 91 SER A CA 1
ATOM 711 C C . SER A 1 91 ? -16.431 -14.057 12.425 1.00 94.44 91 SER A C 1
ATOM 713 O O . SER A 1 91 ? -17.149 -14.411 13.359 1.00 94.44 91 SER A O 1
ATOM 715 N N . TYR A 1 92 ? -16.905 -13.671 11.246 1.00 94.56 92 TYR A N 1
ATOM 716 C CA . TYR A 1 92 ? -18.319 -13.515 10.932 1.00 94.56 92 TYR A CA 1
ATOM 717 C C . TYR A 1 92 ? -18.705 -14.379 9.745 1.00 94.56 92 TYR A C 1
ATOM 719 O O . TYR A 1 92 ? -17.914 -14.576 8.817 1.00 94.56 92 TYR A O 1
ATOM 727 N N . ASN A 1 93 ? -19.952 -14.843 9.717 1.00 96.19 93 ASN A N 1
ATOM 728 C CA . ASN A 1 93 ? -20.538 -15.270 8.453 1.00 96.19 93 ASN A CA 1
ATOM 729 C C . ASN A 1 93 ? -20.686 -14.046 7.527 1.00 96.19 93 ASN A C 1
ATOM 731 O O . ASN A 1 93 ? -20.989 -12.953 8.003 1.00 96.19 93 ASN A O 1
ATOM 735 N N . LEU A 1 94 ? -20.450 -14.215 6.221 1.00 92.88 94 LEU A N 1
ATOM 736 C CA . LEU A 1 94 ? -20.555 -13.119 5.250 1.00 92.88 94 LEU A CA 1
ATOM 737 C C . LEU A 1 94 ? -21.932 -12.442 5.310 1.00 92.88 94 LEU A C 1
ATOM 739 O O . LEU A 1 94 ? -21.997 -11.217 5.379 1.00 92.88 94 LEU A O 1
ATOM 743 N N . ASP A 1 95 ? -23.001 -13.238 5.348 1.00 92.12 95 ASP A N 1
ATOM 744 C CA . ASP A 1 95 ? -24.373 -12.727 5.337 1.00 92.12 95 ASP A CA 1
ATOM 745 C C . ASP A 1 95 ? -24.670 -11.920 6.618 1.00 92.12 95 ASP A C 1
ATOM 747 O O . ASP A 1 95 ? -25.268 -10.848 6.564 1.00 92.12 95 ASP A O 1
ATOM 751 N N . GLU A 1 96 ? -24.170 -12.388 7.768 1.00 93.25 96 GLU A N 1
ATOM 752 C CA . GLU A 1 96 ? -24.306 -11.699 9.060 1.00 93.25 96 GLU A CA 1
ATOM 753 C C . GLU A 1 96 ? -23.545 -10.362 9.079 1.00 93.25 96 GLU A C 1
ATOM 755 O O . GLU A 1 96 ? -24.048 -9.349 9.571 1.00 93.25 96 GLU A O 1
ATOM 760 N N . TYR A 1 97 ? -22.327 -10.346 8.530 1.00 92.44 97 TYR A N 1
ATOM 761 C CA . TYR A 1 97 ? -21.512 -9.136 8.433 1.00 92.44 97 TYR A CA 1
ATOM 762 C C . TYR A 1 97 ? -22.178 -8.079 7.541 1.00 92.44 97 TYR A C 1
ATOM 764 O O . TYR A 1 97 ? -22.235 -6.900 7.904 1.00 92.44 97 TYR A O 1
ATOM 772 N N . GLU A 1 98 ? -22.703 -8.497 6.384 1.00 87.62 98 GLU A N 1
ATOM 773 C CA . GLU A 1 98 ? -23.406 -7.613 5.454 1.00 87.62 98 GLU A CA 1
ATOM 774 C C . GLU A 1 98 ? -24.685 -7.041 6.073 1.00 87.62 98 GLU A C 1
ATOM 776 O O . GLU A 1 98 ? -24.914 -5.836 5.963 1.00 87.62 98 GLU A O 1
ATOM 781 N N . GLU A 1 99 ? -25.481 -7.853 6.776 1.00 90.19 99 GLU A N 1
ATOM 782 C CA . GLU A 1 99 ? -26.691 -7.394 7.470 1.00 90.19 99 GLU A CA 1
ATOM 783 C C . GLU A 1 99 ? -26.367 -6.349 8.551 1.00 90.19 99 GLU A C 1
ATOM 785 O O . GLU A 1 99 ? -27.020 -5.302 8.620 1.00 90.19 99 GLU A O 1
ATOM 790 N N . ARG A 1 100 ? -25.310 -6.578 9.345 1.00 88.06 100 ARG A N 1
ATOM 791 C CA . ARG A 1 100 ? -24.877 -5.651 10.403 1.00 88.06 100 ARG A CA 1
ATOM 792 C C . ARG A 1 100 ? -24.478 -4.282 9.845 1.00 88.06 100 ARG A C 1
ATOM 794 O O . ARG A 1 100 ? -24.854 -3.263 10.418 1.00 88.06 100 ARG A O 1
ATOM 801 N N . HIS A 1 101 ? -23.758 -4.247 8.725 1.00 82.19 101 HIS A N 1
ATOM 802 C CA . HIS A 1 101 ? -23.258 -2.999 8.136 1.00 82.19 101 HIS A CA 1
ATOM 803 C C . HIS A 1 101 ? -24.195 -2.353 7.110 1.00 82.19 101 HIS A C 1
ATOM 805 O O . HIS A 1 101 ? -23.992 -1.194 6.737 1.00 82.19 101 HIS A O 1
ATOM 811 N N . HIS A 1 102 ? -25.246 -3.046 6.669 1.00 79.44 102 HIS A N 1
ATOM 812 C CA . HIS A 1 102 ? -26.237 -2.460 5.770 1.00 79.44 102 HIS A CA 1
ATOM 813 C C . HIS A 1 102 ? -27.055 -1.339 6.430 1.00 79.44 102 HIS A C 1
ATOM 815 O O . HIS A 1 102 ? -27.496 -0.414 5.742 1.00 79.44 102 HIS A O 1
ATOM 821 N N . ASN A 1 103 ? -27.229 -1.388 7.753 1.00 67.38 103 ASN A N 1
ATOM 822 C CA . ASN A 1 103 ? -28.026 -0.408 8.494 1.00 67.38 103 ASN A CA 1
ATOM 823 C C . ASN A 1 103 ? -27.327 0.954 8.628 1.00 67.38 103 ASN A C 1
ATOM 825 O O . ASN A 1 103 ? -27.985 1.984 8.492 1.00 67.38 103 ASN A O 1
ATOM 829 N N . ASP A 1 104 ? -25.997 0.979 8.749 1.00 66.38 104 ASP A N 1
ATOM 830 C CA . ASP A 1 104 ? -25.219 2.221 8.908 1.00 66.38 104 ASP A CA 1
ATOM 831 C C . ASP A 1 104 ? -25.237 3.122 7.658 1.00 66.38 104 ASP A C 1
ATOM 833 O O . ASP A 1 104 ? -24.880 4.303 7.711 1.00 66.38 104 ASP A O 1
ATOM 837 N N . HIS A 1 105 ? -25.645 2.588 6.503 1.00 61.41 105 HIS A N 1
ATOM 838 C CA . HIS A 1 105 ? -25.669 3.326 5.238 1.00 61.41 105 HIS A CA 1
ATOM 839 C C . HIS A 1 105 ? -27.058 3.721 4.736 1.00 61.41 105 HIS A C 1
ATOM 841 O O . HIS A 1 105 ? -27.149 4.570 3.846 1.00 61.41 105 HIS A O 1
ATOM 847 N N . ASN A 1 106 ? -28.134 3.185 5.313 1.00 58.56 106 ASN A N 1
ATOM 848 C CA . ASN A 1 106 ? -29.488 3.504 4.859 1.00 58.56 106 ASN A CA 1
ATOM 849 C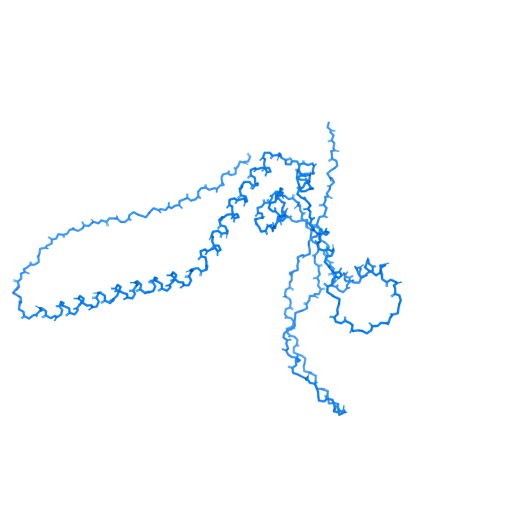 C . ASN A 1 106 ? -30.039 4.819 5.436 1.00 58.56 106 ASN A C 1
ATOM 851 O O . ASN A 1 106 ? -30.939 5.409 4.836 1.00 58.56 106 ASN A O 1
ATOM 855 N N . ASP A 1 107 ? -29.446 5.355 6.506 1.00 55.38 107 ASP A N 1
ATOM 856 C CA . ASP A 1 107 ? -29.967 6.550 7.188 1.00 55.38 107 ASP A CA 1
ATOM 857 C C . ASP A 1 107 ? -29.828 7.867 6.394 1.00 55.38 107 ASP A C 1
ATOM 859 O O . ASP A 1 107 ? -30.426 8.882 6.740 1.00 55.38 107 ASP A O 1
ATOM 863 N N . THR A 1 108 ? -29.101 7.877 5.269 1.00 56.62 108 THR A N 1
ATOM 864 C CA . THR A 1 108 ? -28.959 9.079 4.418 1.00 56.62 108 THR A CA 1
ATOM 865 C C . THR A 1 108 ? -29.827 9.091 3.159 1.00 56.62 108 THR A C 1
ATOM 867 O O . THR A 1 108 ? -29.774 10.065 2.408 1.00 56.62 108 THR A O 1
ATOM 870 N N . THR A 1 109 ? -30.655 8.067 2.906 1.00 55.06 109 THR A N 1
ATOM 871 C CA . THR A 1 109 ? -31.462 8.004 1.665 1.00 55.06 109 THR A CA 1
ATOM 872 C C . THR A 1 109 ? -32.955 7.757 1.868 1.00 55.06 109 THR A C 1
ATOM 874 O O . THR A 1 109 ? -33.626 7.235 0.981 1.00 55.06 109 THR A O 1
ATOM 877 N N . ASN A 1 110 ? -33.531 8.270 2.959 1.00 51.06 110 ASN A N 1
ATOM 878 C CA . ASN A 1 110 ? -34.981 8.499 3.052 1.00 51.06 110 ASN A CA 1
ATOM 879 C C . ASN A 1 110 ? -35.454 9.666 2.148 1.00 51.06 110 ASN A C 1
ATOM 881 O O . ASN A 1 110 ? -36.220 10.531 2.566 1.00 51.06 110 ASN A O 1
ATOM 885 N N . SER A 1 111 ? -35.034 9.680 0.878 1.00 49.44 111 SER A N 1
ATOM 886 C CA . SER A 1 111 ? -35.801 10.299 -0.201 1.00 49.44 111 SER A CA 1
ATOM 887 C C . SER A 1 111 ? -36.572 9.194 -0.916 1.00 49.44 111 SER A C 1
ATOM 889 O O . SER A 1 111 ? -36.124 8.509 -1.833 1.00 49.44 111 SER A O 1
ATOM 891 N N . SER A 1 112 ? -37.772 9.001 -0.395 1.00 55.94 112 SER A N 1
ATOM 892 C CA . SER A 1 112 ? -38.838 8.202 -0.959 1.00 55.94 112 SER A CA 1
ATOM 893 C C . SER A 1 112 ? -39.050 8.471 -2.456 1.00 55.94 112 SER A C 1
ATOM 895 O O . SER A 1 112 ? -38.890 9.583 -2.958 1.00 55.94 112 SER A O 1
ATOM 897 N N . SER A 1 113 ? -39.530 7.426 -3.131 1.00 47.50 113 SER A N 1
ATOM 898 C CA . SER A 1 113 ? -40.075 7.379 -4.493 1.00 47.50 113 SER A CA 1
ATOM 899 C C . SER A 1 113 ? -39.100 7.054 -5.639 1.00 47.50 113 SER A C 1
ATOM 901 O O . SER A 1 113 ? -38.497 7.890 -6.301 1.00 47.50 113 SER A O 1
ATOM 903 N N . SER A 1 114 ? -39.076 5.759 -5.962 1.00 53.03 114 SER A N 1
ATOM 904 C CA . SER A 1 114 ? -39.432 5.273 -7.297 1.00 53.03 114 SER A CA 1
ATOM 905 C C . SER A 1 114 ? -38.883 6.055 -8.496 1.00 53.03 114 SER A C 1
ATOM 907 O O . SER A 1 114 ? -39.588 6.886 -9.066 1.00 53.03 114 SER A O 1
ATOM 909 N N . LYS A 1 115 ? -37.710 5.668 -9.017 1.00 46.59 115 LYS A N 1
ATOM 910 C CA . LYS A 1 115 ? -37.458 5.716 -10.472 1.00 46.59 115 LYS A CA 1
ATOM 911 C C . LYS A 1 115 ? -36.282 4.839 -10.907 1.00 46.59 115 LYS A C 1
ATOM 913 O O . LYS A 1 115 ? -35.116 5.197 -10.818 1.00 46.59 115 LYS A O 1
ATOM 918 N N . ARG A 1 116 ? -36.662 3.666 -11.423 1.00 48.09 116 ARG A N 1
ATOM 919 C CA . ARG A 1 116 ? -36.146 3.012 -12.638 1.00 48.09 116 ARG A CA 1
ATOM 920 C C . ARG A 1 116 ? -34.766 3.481 -13.134 1.00 48.09 116 ARG A C 1
ATOM 922 O O . ARG A 1 116 ? -34.655 4.554 -13.711 1.00 48.09 116 ARG A O 1
ATOM 929 N N . ARG A 1 117 ? -33.784 2.571 -13.061 1.00 50.25 117 ARG A N 1
ATOM 930 C CA . ARG A 1 117 ? -32.712 2.347 -14.058 1.00 50.25 117 ARG A CA 1
ATOM 931 C C . ARG A 1 117 ? -32.212 3.611 -14.788 1.00 50.25 117 ARG A C 1
ATOM 933 O O . ARG A 1 117 ? -32.273 3.675 -16.012 1.00 50.25 117 ARG A O 1
ATOM 940 N N . SER A 1 118 ? -31.678 4.594 -14.066 1.00 43.06 118 SER A N 1
ATOM 941 C CA . SER A 1 118 ? -30.864 5.642 -14.691 1.00 43.06 118 SER A CA 1
ATOM 942 C C . SER A 1 118 ? -29.402 5.212 -14.658 1.00 43.06 118 SER A C 1
ATOM 944 O O . SER A 1 118 ? -28.768 5.164 -13.606 1.00 43.06 118 SER A O 1
ATOM 946 N N . ARG A 1 119 ? -28.863 4.888 -15.833 1.00 54.78 119 ARG A N 1
ATOM 947 C CA . ARG A 1 119 ? -27.479 4.453 -16.099 1.00 54.78 119 ARG A CA 1
ATOM 948 C C . ARG A 1 119 ? -26.450 5.595 -15.924 1.00 54.78 119 ARG A C 1
ATOM 950 O O . ARG A 1 119 ? -25.403 5.587 -16.561 1.00 54.78 119 ARG A O 1
ATOM 957 N N . HIS A 1 120 ? -26.752 6.586 -15.081 1.00 46.47 120 HIS A N 1
ATOM 958 C CA . HIS A 1 120 ? -26.002 7.839 -14.920 1.00 46.47 120 HIS A CA 1
ATOM 959 C C . HIS A 1 120 ? -25.575 8.164 -13.476 1.00 46.47 120 HIS A C 1
ATOM 961 O O . HIS A 1 120 ? -25.213 9.297 -13.173 1.00 46.47 120 HIS A O 1
ATOM 967 N N . GLN A 1 121 ? -25.520 7.175 -12.581 1.00 49.31 121 GLN A N 1
ATOM 968 C CA . GLN A 1 121 ? -24.880 7.344 -11.270 1.00 49.31 121 GLN A CA 1
ATOM 969 C C . GLN A 1 121 ? -23.389 6.973 -11.327 1.00 49.31 121 GLN A C 1
ATOM 971 O O . GLN A 1 121 ? -22.990 5.908 -10.875 1.00 49.31 121 GLN A O 1
ATOM 976 N N . SER A 1 122 ? -22.545 7.846 -11.885 1.00 50.62 122 SER A N 1
ATOM 977 C CA . SER A 1 122 ? -21.077 7.699 -11.801 1.00 50.62 122 SER A CA 1
ATOM 978 C C . SER A 1 122 ? -20.381 8.804 -11.001 1.00 50.62 122 SER A C 1
ATOM 980 O O . SER A 1 122 ? -19.163 8.770 -10.862 1.00 50.62 122 SER A O 1
ATOM 982 N N . ASN A 1 123 ? -21.121 9.763 -10.432 1.00 53.72 123 ASN A N 1
ATOM 983 C CA . ASN A 1 123 ? -20.517 10.920 -9.754 1.00 53.72 123 ASN A CA 1
ATOM 984 C C . ASN A 1 123 ? -20.699 10.948 -8.223 1.00 53.72 123 ASN A C 1
ATOM 986 O O . ASN A 1 123 ? -19.999 11.704 -7.557 1.00 53.72 123 ASN A O 1
ATOM 990 N N . GLY A 1 124 ? -21.560 10.102 -7.643 1.00 52.16 124 GLY A N 1
ATOM 991 C CA . GLY A 1 124 ? -21.823 10.088 -6.192 1.00 52.16 124 GLY A CA 1
ATOM 992 C C . GLY A 1 124 ? -20.733 9.428 -5.333 1.00 52.16 124 GLY A C 1
ATOM 993 O O . GLY A 1 124 ? -20.572 9.774 -4.168 1.00 52.16 124 GLY A O 1
ATOM 994 N N . ASN A 1 125 ? -19.923 8.530 -5.904 1.00 53.75 125 ASN A N 1
ATOM 995 C CA . ASN A 1 125 ? -18.932 7.761 -5.135 1.00 53.75 125 ASN A CA 1
ATOM 996 C C . ASN A 1 125 ? -17.543 8.413 -5.055 1.00 53.75 125 ASN A C 1
ATOM 998 O O . ASN A 1 125 ? -16.661 7.896 -4.373 1.00 53.75 125 ASN A O 1
ATOM 1002 N N . LYS A 1 126 ? -17.324 9.562 -5.710 1.00 54.59 126 LYS A N 1
ATOM 1003 C CA . LYS A 1 126 ? -15.995 10.197 -5.753 1.00 54.59 126 LYS A CA 1
ATOM 1004 C C . LYS A 1 126 ? -15.598 10.871 -4.432 1.00 54.59 126 LYS A C 1
ATOM 1006 O O . LYS A 1 126 ? -14.410 11.042 -4.177 1.00 54.59 126 LYS A O 1
ATOM 1011 N N . LEU A 1 127 ? -16.565 11.226 -3.580 1.00 51.09 127 LEU A N 1
ATOM 1012 C CA . LEU A 1 127 ? -16.306 11.880 -2.289 1.00 51.09 127 LEU A CA 1
ATOM 1013 C C . LEU A 1 127 ? -15.921 10.894 -1.172 1.00 51.09 127 LEU A C 1
ATOM 1015 O O . LEU A 1 127 ? -15.169 11.271 -0.279 1.00 51.09 127 LEU A O 1
ATOM 1019 N N . LYS A 1 128 ? -16.340 9.622 -1.251 1.00 58.44 128 LYS A N 1
ATOM 1020 C CA . LYS A 1 128 ? -16.004 8.605 -0.234 1.00 58.44 128 LYS A CA 1
ATOM 1021 C C . LYS A 1 128 ? -14.533 8.179 -0.277 1.00 58.44 128 LYS A C 1
ATOM 1023 O O . LYS A 1 128 ? -13.960 7.835 0.747 1.00 58.44 128 LYS A O 1
ATOM 1028 N N . GLN A 1 129 ? -13.883 8.253 -1.440 1.00 57.91 129 GLN A N 1
ATOM 1029 C CA . GLN A 1 129 ? -12.494 7.803 -1.570 1.00 57.91 129 GLN A CA 1
ATOM 1030 C C . GLN A 1 129 ? -11.501 8.690 -0.799 1.00 57.91 129 GLN A C 1
ATOM 1032 O O . GLN A 1 129 ? -10.512 8.184 -0.278 1.00 57.91 129 GLN A O 1
ATOM 1037 N N . TRP A 1 130 ? -11.768 9.995 -0.687 1.00 62.03 130 TRP A N 1
ATOM 1038 C CA . TRP A 1 130 ? -10.894 10.917 0.048 1.00 62.03 130 TRP A CA 1
ATOM 1039 C C . TRP A 1 130 ? -10.954 10.715 1.564 1.00 62.03 130 TRP A C 1
ATOM 1041 O O . TRP A 1 130 ? -9.988 11.041 2.243 1.00 62.03 130 TRP A O 1
ATOM 1051 N N . GLN A 1 131 ? -12.037 10.128 2.084 1.00 64.62 131 GLN A N 1
ATOM 1052 C CA . GLN A 1 131 ? -12.181 9.814 3.511 1.00 64.62 131 GLN A CA 1
ATOM 1053 C C . GLN A 1 131 ? -11.251 8.679 3.962 1.00 64.62 131 GLN A C 1
ATOM 1055 O O . GLN A 1 131 ? -10.965 8.557 5.146 1.00 64.62 131 GLN A O 1
ATOM 1060 N N . LEU A 1 132 ? -10.741 7.873 3.025 1.00 73.56 132 LEU A N 1
ATOM 1061 C CA . LEU A 1 132 ? -9.805 6.780 3.306 1.00 73.56 132 LEU A CA 1
ATOM 1062 C C . LEU A 1 132 ? -8.334 7.208 3.172 1.00 73.56 132 LEU A C 1
ATOM 1064 O O . LEU A 1 132 ? -7.433 6.377 3.287 1.00 73.56 132 LEU A O 1
ATOM 1068 N N . ILE A 1 133 ? -8.068 8.486 2.880 1.00 81.31 133 ILE A N 1
ATOM 1069 C CA . ILE A 1 133 ? -6.710 9.005 2.710 1.00 81.31 133 ILE A CA 1
ATOM 1070 C C . ILE A 1 133 ? -6.323 9.797 3.952 1.00 81.31 133 ILE A C 1
ATOM 1072 O O . ILE A 1 133 ? -6.777 10.918 4.158 1.00 81.31 133 ILE A O 1
ATOM 1076 N N . LEU A 1 134 ? -5.403 9.232 4.729 1.00 85.56 134 LEU A N 1
ATOM 1077 C CA . LEU A 1 134 ? -4.792 9.912 5.864 1.00 85.56 134 LEU A CA 1
ATOM 1078 C C . LEU A 1 134 ? -3.837 11.013 5.370 1.00 85.56 134 LEU A C 1
ATOM 1080 O O . LEU A 1 134 ? -2.944 10.739 4.555 1.00 85.56 134 LEU A O 1
ATOM 1084 N N . GLN A 1 135 ? -4.001 12.247 5.845 1.00 87.75 135 GLN A N 1
ATOM 1085 C CA . GLN A 1 135 ? -3.199 13.393 5.409 1.00 87.75 135 GLN A CA 1
ATOM 1086 C C . GLN A 1 135 ? -1.738 13.278 5.883 1.00 87.75 135 GLN A C 1
ATOM 1088 O O . GLN A 1 135 ? -1.465 12.682 6.925 1.00 87.75 135 GLN A O 1
ATOM 1093 N N . PRO A 1 136 ? -0.756 13.866 5.168 1.00 89.88 136 PRO A N 1
ATOM 1094 C CA . PRO A 1 136 ? 0.660 13.770 5.536 1.00 89.88 136 PRO A CA 1
ATOM 1095 C C . PRO A 1 136 ? 0.995 14.175 6.979 1.00 89.88 136 PRO A C 1
ATOM 1097 O O . PRO A 1 136 ? 1.817 13.512 7.612 1.00 89.88 136 PRO A O 1
ATOM 1100 N N . PHE A 1 137 ? 0.358 15.232 7.491 1.00 91.62 137 PHE A N 1
ATOM 1101 C CA . PHE A 1 137 ? 0.579 15.716 8.855 1.00 91.62 137 PHE A CA 1
ATOM 1102 C C . PHE A 1 137 ? -0.064 14.798 9.902 1.00 91.62 137 PHE A C 1
ATOM 1104 O O . PHE A 1 137 ? 0.531 14.576 10.950 1.00 91.62 137 PHE A O 1
ATOM 1111 N N . GLU A 1 138 ? -1.226 14.205 9.606 1.00 92.06 138 GLU A N 1
ATOM 1112 C CA . GLU A 1 138 ? -1.878 13.222 10.482 1.00 92.06 138 GLU A CA 1
ATOM 1113 C C . GLU A 1 138 ? -1.009 11.976 10.623 1.00 92.06 138 GLU A C 1
ATOM 1115 O O . GLU A 1 138 ? -0.851 11.446 11.721 1.00 92.06 138 GLU A O 1
ATOM 1120 N N . ARG A 1 139 ? -0.379 11.548 9.521 1.00 92.44 139 ARG A N 1
ATOM 1121 C CA . ARG A 1 139 ? 0.569 10.432 9.539 1.00 92.44 139 ARG A CA 1
ATOM 1122 C C . ARG A 1 139 ? 1.752 10.710 10.465 1.00 92.44 139 ARG A C 1
ATOM 1124 O O . ARG A 1 139 ? 2.061 9.907 11.337 1.00 92.44 139 ARG A O 1
ATOM 1131 N N . GLU A 1 140 ? 2.405 11.856 10.292 1.00 93.56 140 GLU A N 1
ATOM 1132 C CA . GLU A 1 140 ? 3.535 12.247 11.141 1.00 93.56 140 GLU A CA 1
ATOM 1133 C C . GLU A 1 140 ? 3.116 12.407 12.609 1.00 93.56 140 GLU A C 1
ATOM 1135 O O . GLU A 1 140 ? 3.820 11.933 13.497 1.00 93.56 140 GLU A O 1
ATOM 1140 N N . PHE A 1 141 ? 1.934 12.975 12.863 1.00 95.56 141 PHE A N 1
ATOM 1141 C CA . PHE A 1 141 ? 1.374 13.089 14.206 1.00 95.56 141 PHE A CA 1
ATOM 1142 C C . PHE A 1 141 ? 1.173 11.720 14.865 1.00 95.56 141 PHE A C 1
ATOM 1144 O O . PHE A 1 141 ? 1.576 11.537 16.011 1.00 95.56 141 PHE A O 1
ATOM 1151 N N . ILE A 1 142 ? 0.588 10.749 14.155 1.00 95.38 142 ILE A N 1
ATOM 1152 C CA . ILE A 1 142 ? 0.386 9.389 14.674 1.00 95.38 142 ILE A CA 1
ATOM 1153 C C . ILE A 1 142 ? 1.727 8.739 15.021 1.00 95.38 142 ILE A C 1
ATOM 1155 O O . ILE A 1 142 ? 1.876 8.223 16.127 1.00 95.38 142 ILE A O 1
ATOM 1159 N N . LEU A 1 143 ? 2.709 8.799 14.118 1.00 95.62 143 LEU A N 1
ATOM 1160 C CA . LEU A 1 143 ? 4.014 8.184 14.360 1.00 95.62 143 LEU A CA 1
ATOM 1161 C C . LEU A 1 143 ? 4.726 8.804 15.571 1.00 95.62 143 LEU A C 1
ATOM 1163 O O . LEU A 1 143 ? 5.224 8.070 16.418 1.00 95.62 143 LEU A O 1
ATOM 1167 N N . ILE A 1 144 ? 4.738 10.134 15.686 1.00 96.38 144 ILE A N 1
ATOM 1168 C CA . ILE A 1 144 ? 5.447 10.822 16.773 1.00 96.38 144 ILE A CA 1
ATOM 1169 C C . ILE A 1 144 ? 4.704 10.666 18.101 1.00 96.38 144 ILE A C 1
ATOM 1171 O O . ILE A 1 144 ? 5.285 10.259 19.101 1.00 96.38 144 ILE A O 1
ATOM 1175 N N . HIS A 1 145 ? 3.413 11.002 18.129 1.00 97.06 145 HIS A N 1
ATOM 1176 C CA . HIS A 1 145 ? 2.685 11.156 19.388 1.00 97.06 145 HIS A CA 1
ATOM 1177 C C . HIS A 1 145 ? 2.024 9.873 19.883 1.00 97.06 145 HIS A C 1
ATOM 1179 O O . HIS A 1 145 ? 1.858 9.727 21.091 1.00 97.06 145 HIS A O 1
ATOM 1185 N N . LYS A 1 146 ? 1.620 8.961 18.987 1.00 94.88 146 LYS A N 1
ATOM 1186 C CA . LYS A 1 146 ? 0.978 7.700 19.394 1.00 94.88 146 LYS A CA 1
ATOM 1187 C C . LYS A 1 146 ? 1.960 6.540 19.480 1.00 94.88 146 LYS A C 1
ATOM 1189 O O . LYS A 1 146 ? 1.807 5.702 20.358 1.00 94.88 146 LYS A O 1
ATOM 1194 N N . LEU A 1 147 ? 2.937 6.492 18.575 1.00 95.06 147 LEU A N 1
ATOM 1195 C CA . LEU A 1 147 ? 3.872 5.367 18.467 1.00 95.06 147 LEU A CA 1
ATOM 1196 C C . LEU A 1 147 ? 5.273 5.680 19.012 1.00 95.06 147 LEU A C 1
ATOM 1198 O O . LEU A 1 147 ? 6.074 4.767 19.164 1.00 95.06 147 LEU A O 1
ATOM 1202 N N . GLY A 1 148 ? 5.568 6.943 19.332 1.00 97.06 148 GLY A N 1
ATOM 1203 C CA . GLY A 1 148 ? 6.828 7.334 19.968 1.00 97.06 148 GLY A CA 1
ATOM 1204 C C . GLY A 1 148 ? 8.035 7.406 19.029 1.00 97.06 148 GLY A C 1
ATOM 1205 O O . GLY A 1 148 ? 9.160 7.476 19.517 1.00 97.06 148 GLY A O 1
ATOM 1206 N N . TYR A 1 149 ? 7.832 7.416 17.708 1.00 97.06 149 TYR A N 1
ATOM 1207 C CA . TYR A 1 149 ? 8.932 7.576 16.756 1.00 97.06 149 TYR A CA 1
ATOM 1208 C C . TYR A 1 149 ? 9.532 8.982 16.810 1.00 97.06 149 TYR A C 1
ATOM 1210 O O . TYR A 1 149 ? 8.832 9.993 16.936 1.00 97.06 149 TYR A O 1
ATOM 1218 N N . THR A 1 150 ? 10.844 9.055 16.622 1.00 97.75 150 THR A N 1
ATOM 1219 C CA . THR A 1 150 ? 11.573 10.319 16.518 1.00 97.75 150 THR A CA 1
ATOM 1220 C C . THR A 1 150 ? 11.434 10.930 15.120 1.00 97.75 150 THR A C 1
ATOM 1222 O O . THR A 1 150 ? 11.177 10.253 14.117 1.00 97.75 150 THR A O 1
ATOM 1225 N N . LYS A 1 151 ? 11.627 12.251 15.016 1.00 96.38 151 LYS A N 1
ATOM 1226 C CA . LYS A 1 151 ? 11.596 12.943 13.715 1.00 96.38 151 LYS A CA 1
ATOM 1227 C C . LYS A 1 151 ? 12.744 12.493 12.815 1.00 96.38 151 LYS A C 1
ATOM 1229 O O . LYS A 1 151 ? 12.601 12.466 11.591 1.00 96.38 151 LYS A O 1
ATOM 1234 N N . GLU A 1 152 ? 13.877 12.156 13.411 1.00 96.44 152 GLU A N 1
ATOM 1235 C CA . GLU A 1 152 ? 15.077 11.670 12.747 1.00 96.44 152 GLU A CA 1
ATOM 1236 C C . GLU A 1 152 ? 14.798 10.339 12.040 1.00 96.44 152 GLU A C 1
ATOM 1238 O O . GLU A 1 152 ? 15.033 10.243 10.833 1.00 96.44 152 GLU A O 1
ATOM 1243 N N . GLU A 1 153 ? 14.208 9.366 12.742 1.00 95.69 153 GLU A N 1
ATOM 1244 C CA . GLU A 1 153 ? 13.802 8.067 12.180 1.00 95.69 153 GLU A CA 1
ATOM 1245 C C . GLU A 1 153 ? 12.828 8.239 11.012 1.00 95.69 153 GLU A C 1
ATOM 1247 O O . GLU A 1 153 ? 13.043 7.703 9.920 1.00 95.69 153 GLU A O 1
ATOM 1252 N N . ILE A 1 154 ? 11.798 9.073 11.196 1.00 94.88 154 ILE A N 1
ATOM 1253 C CA . ILE A 1 154 ? 10.816 9.375 10.147 1.00 94.88 154 ILE A CA 1
ATOM 1254 C C . ILE A 1 154 ? 11.498 9.958 8.903 1.00 94.88 154 ILE A C 1
ATOM 1256 O O . ILE A 1 154 ? 11.184 9.582 7.767 1.00 94.88 154 ILE A O 1
ATOM 1260 N N . ASN A 1 155 ? 12.446 10.876 9.089 1.00 93.44 155 ASN A N 1
ATOM 1261 C CA . ASN A 1 155 ? 13.161 11.510 7.987 1.00 93.44 155 ASN A CA 1
ATOM 1262 C C . ASN A 1 155 ? 14.132 10.560 7.280 1.00 93.44 155 ASN A C 1
ATOM 1264 O O . ASN A 1 155 ? 14.278 10.653 6.057 1.00 93.44 155 ASN A O 1
ATOM 1268 N N . ILE A 1 156 ? 14.777 9.648 8.010 1.00 93.94 156 ILE A N 1
ATOM 1269 C CA . ILE A 1 156 ? 15.596 8.583 7.421 1.00 93.94 156 ILE A CA 1
ATOM 1270 C C . ILE A 1 156 ? 14.716 7.711 6.524 1.00 93.94 156 ILE A C 1
ATOM 1272 O O . ILE A 1 156 ? 15.024 7.556 5.339 1.00 93.94 156 ILE A O 1
ATOM 1276 N N . GLN A 1 157 ? 13.564 7.253 7.019 1.00 92.38 157 GLN A N 1
ATOM 1277 C CA . GLN A 1 157 ? 12.680 6.392 6.236 1.00 92.38 157 GLN A CA 1
ATOM 1278 C C . GLN A 1 157 ? 12.120 7.091 4.990 1.00 92.38 157 GLN A C 1
ATOM 1280 O O . GLN A 1 157 ? 12.079 6.515 3.901 1.00 92.38 157 GLN A O 1
ATOM 1285 N N . ARG A 1 158 ? 11.767 8.380 5.096 1.00 90.81 158 ARG A N 1
ATOM 1286 C CA . ARG A 1 158 ? 11.371 9.197 3.933 1.00 90.81 158 ARG A CA 1
ATOM 1287 C C . ARG A 1 158 ? 12.447 9.214 2.843 1.00 90.81 158 ARG A C 1
ATOM 1289 O O . ARG A 1 158 ? 12.117 9.153 1.656 1.00 90.81 158 ARG A O 1
ATOM 1296 N N . LYS A 1 159 ? 13.728 9.306 3.221 1.00 91.62 159 LYS A N 1
ATOM 1297 C CA . LYS A 1 159 ? 14.845 9.271 2.262 1.00 91.62 159 LYS A CA 1
ATOM 1298 C C . LYS A 1 159 ? 14.950 7.902 1.593 1.00 91.62 159 LYS A C 1
ATOM 1300 O O . LYS A 1 159 ? 15.065 7.864 0.368 1.00 91.62 159 LYS A O 1
ATOM 1305 N N . MET A 1 160 ? 14.846 6.816 2.359 1.00 91.62 160 MET A N 1
ATOM 1306 C CA . MET A 1 160 ? 14.904 5.445 1.832 1.00 91.62 160 MET A CA 1
ATOM 1307 C C . MET A 1 160 ? 13.796 5.190 0.805 1.00 91.62 160 MET A C 1
ATOM 1309 O O . MET A 1 160 ? 14.078 4.803 -0.328 1.00 91.62 160 MET A O 1
ATOM 1313 N N . ILE A 1 161 ? 12.555 5.567 1.118 1.00 89.31 161 ILE A N 1
ATOM 1314 C CA . ILE A 1 161 ? 11.422 5.417 0.191 1.00 89.31 161 ILE A CA 1
ATOM 1315 C C . ILE A 1 161 ? 11.601 6.241 -1.078 1.00 89.31 161 ILE A C 1
ATOM 1317 O O . ILE A 1 161 ? 11.225 5.814 -2.172 1.00 89.31 161 ILE A O 1
ATOM 1321 N N . LYS A 1 162 ? 12.172 7.445 -0.967 1.00 88.81 162 LYS A N 1
ATOM 1322 C CA . LYS A 1 162 ? 12.461 8.274 -2.141 1.00 88.81 162 LYS A CA 1
ATOM 1323 C C . LYS A 1 162 ? 13.457 7.579 -3.071 1.00 88.81 162 LYS A C 1
ATOM 1325 O O . LYS A 1 162 ? 13.284 7.648 -4.290 1.00 88.81 162 LYS A O 1
ATOM 1330 N N . ILE A 1 163 ? 14.473 6.925 -2.508 1.00 91.25 163 ILE A N 1
ATOM 1331 C CA . ILE A 1 163 ? 15.444 6.131 -3.265 1.00 91.25 163 ILE A CA 1
ATOM 1332 C C . ILE A 1 163 ? 14.735 4.952 -3.939 1.00 91.25 163 ILE A C 1
ATOM 1334 O O . ILE A 1 163 ? 14.814 4.849 -5.165 1.00 91.25 163 ILE A O 1
ATOM 1338 N N . ASP A 1 164 ? 13.968 4.144 -3.201 1.00 89.69 164 ASP A N 1
ATOM 1339 C CA . ASP A 1 164 ? 13.288 2.972 -3.777 1.00 89.69 164 ASP A CA 1
ATOM 1340 C C . ASP A 1 164 ? 12.265 3.374 -4.856 1.00 89.69 164 ASP A C 1
ATOM 1342 O O . ASP A 1 164 ? 12.209 2.818 -5.953 1.00 89.69 164 ASP A O 1
ATOM 1346 N N . ARG A 1 165 ? 11.516 4.460 -4.645 1.00 88.19 165 ARG A N 1
ATOM 1347 C CA . ARG A 1 165 ? 10.612 5.007 -5.669 1.00 88.19 165 ARG A CA 1
ATOM 1348 C C . ARG A 1 165 ? 11.352 5.397 -6.950 1.00 88.19 165 ARG A C 1
ATOM 1350 O O . ARG A 1 165 ? 10.818 5.188 -8.046 1.00 88.19 165 ARG A O 1
ATOM 1357 N N . ASN A 1 166 ? 12.545 5.980 -6.836 1.00 89.94 166 ASN A N 1
ATOM 1358 C CA . ASN A 1 166 ? 13.370 6.317 -7.994 1.00 89.94 166 ASN A CA 1
ATOM 1359 C C . ASN A 1 166 ? 13.879 5.057 -8.701 1.00 89.94 166 ASN A C 1
ATOM 1361 O O . ASN A 1 166 ? 13.807 5.007 -9.930 1.00 89.94 166 ASN A O 1
ATOM 1365 N N . GLN A 1 167 ? 14.296 4.035 -7.950 1.00 91.12 167 GLN A N 1
ATOM 1366 C CA . GLN A 1 167 ? 14.678 2.731 -8.496 1.00 91.12 167 GLN A CA 1
ATOM 1367 C C . GLN A 1 167 ? 13.503 2.092 -9.244 1.00 91.12 167 GLN A C 1
ATOM 1369 O O . GLN A 1 167 ? 13.607 1.840 -10.439 1.00 91.12 167 GLN A O 1
ATOM 1374 N N . ARG A 1 168 ? 12.316 1.991 -8.632 1.00 88.44 168 ARG A N 1
ATOM 1375 C CA . ARG A 1 168 ? 11.101 1.476 -9.293 1.00 88.44 168 ARG A CA 1
ATOM 1376 C C . ARG A 1 168 ? 10.690 2.289 -10.517 1.00 88.44 168 ARG A C 1
ATOM 1378 O O . ARG A 1 168 ? 10.129 1.751 -11.471 1.00 88.44 168 ARG A O 1
ATOM 1385 N N . LYS A 1 169 ? 10.896 3.610 -10.508 1.00 88.31 169 LYS A N 1
ATOM 1386 C CA . LYS A 1 169 ? 10.649 4.463 -11.683 1.00 88.31 169 LYS A CA 1
ATOM 1387 C C . LYS A 1 169 ? 11.645 4.156 -12.801 1.00 88.31 169 LYS A C 1
ATOM 1389 O O . LYS A 1 169 ? 11.251 4.153 -13.963 1.00 88.31 169 LYS A O 1
ATOM 1394 N N . HIS A 1 170 ? 12.904 3.911 -12.457 1.00 90.31 170 HIS A N 1
ATOM 1395 C CA . HIS A 1 170 ? 13.940 3.520 -13.401 1.00 90.31 170 HIS A CA 1
ATOM 1396 C C . HIS A 1 170 ? 13.668 2.130 -13.987 1.00 90.31 170 HIS A C 1
ATOM 1398 O O . HIS A 1 170 ? 13.562 2.019 -15.204 1.00 90.31 170 HIS A O 1
ATOM 1404 N N . THR A 1 171 ? 13.407 1.123 -13.149 1.00 90.44 171 THR A N 1
ATOM 1405 C CA . THR A 1 171 ? 13.025 -0.230 -13.580 1.00 90.44 171 THR A CA 1
ATOM 1406 C C . THR A 1 171 ? 11.821 -0.193 -14.512 1.00 90.44 171 THR A C 1
ATOM 1408 O O . THR A 1 171 ? 11.889 -0.728 -15.609 1.00 90.44 171 THR A O 1
ATOM 1411 N N . ARG A 1 172 ? 10.752 0.538 -14.160 1.00 87.62 172 ARG A N 1
ATOM 1412 C CA . ARG A 1 172 ? 9.576 0.687 -15.040 1.00 87.62 172 ARG A CA 1
ATOM 1413 C C . ARG A 1 172 ? 9.896 1.301 -16.401 1.00 87.62 172 ARG A C 1
ATOM 1415 O O . ARG A 1 172 ? 9.239 0.959 -17.375 1.00 87.62 172 ARG A O 1
ATOM 1422 N N . ARG A 1 173 ? 10.869 2.214 -16.481 1.00 88.50 173 ARG A N 1
ATOM 1423 C CA . ARG A 1 173 ? 11.315 2.777 -17.765 1.00 88.50 173 ARG A CA 1
ATOM 1424 C C . ARG A 1 173 ? 12.101 1.755 -18.578 1.00 88.50 173 ARG A C 1
ATOM 1426 O O . ARG A 1 173 ? 11.892 1.688 -19.780 1.00 88.50 173 ARG A O 1
ATOM 1433 N N . ILE A 1 174 ? 12.971 0.981 -17.931 1.00 87.88 174 ILE A N 1
ATOM 1434 C CA . ILE A 1 174 ? 13.780 -0.050 -18.594 1.00 87.88 174 ILE A CA 1
ATOM 1435 C C . ILE A 1 174 ? 12.905 -1.206 -19.082 1.00 87.88 174 ILE A C 1
ATOM 1437 O O . ILE A 1 174 ? 13.080 -1.646 -20.209 1.00 87.88 174 ILE A O 1
ATOM 1441 N N . MET A 1 175 ? 11.911 -1.637 -18.300 1.00 86.12 175 MET A N 1
ATOM 1442 C CA . MET A 1 175 ? 11.024 -2.753 -18.662 1.00 86.12 175 MET A CA 1
ATOM 1443 C C . MET A 1 175 ? 10.308 -2.566 -20.009 1.00 86.12 175 MET A C 1
ATOM 1445 O O . MET A 1 175 ? 10.006 -3.539 -20.686 1.00 86.12 175 MET A O 1
ATOM 1449 N N . ILE A 1 176 ? 10.065 -1.326 -20.447 1.00 88.56 176 ILE A N 1
ATOM 1450 C CA . ILE A 1 176 ? 9.476 -1.053 -21.771 1.00 88.56 176 ILE A CA 1
ATOM 1451 C C . ILE A 1 176 ? 10.405 -1.526 -22.903 1.00 88.56 176 ILE A C 1
ATOM 1453 O O . ILE A 1 176 ? 9.937 -1.934 -23.965 1.00 88.56 176 ILE A O 1
ATOM 1457 N N . PHE A 1 177 ? 11.716 -1.489 -22.676 1.00 87.62 177 PHE A N 1
ATOM 1458 C CA . PHE A 1 177 ? 12.739 -1.895 -23.636 1.00 87.62 177 PHE A CA 1
ATOM 1459 C C . PHE A 1 177 ? 13.174 -3.354 -23.474 1.00 87.62 177 PHE A C 1
ATOM 1461 O O . PHE A 1 177 ? 13.898 -3.857 -24.329 1.00 87.62 177 PHE A O 1
ATOM 1468 N N . GLU A 1 178 ? 12.692 -4.058 -22.449 1.00 81.00 178 GLU A N 1
ATOM 1469 C CA . GLU A 1 178 ? 13.052 -5.452 -22.174 1.00 81.00 178 GLU A CA 1
ATOM 1470 C C . GLU A 1 178 ? 12.827 -6.380 -23.389 1.00 81.00 178 GLU A C 1
ATOM 1472 O O . GLU A 1 178 ? 13.750 -7.114 -23.746 1.00 81.00 178 GLU A O 1
ATOM 1477 N N . PRO A 1 179 ? 11.702 -6.309 -24.138 1.00 84.06 179 PRO A N 1
ATOM 1478 C CA . PRO A 1 179 ? 11.526 -7.147 -25.328 1.00 84.06 179 PRO A CA 1
ATOM 1479 C C . PRO A 1 179 ? 12.547 -6.851 -26.436 1.00 84.06 179 PRO A C 1
ATOM 1481 O O . PRO A 1 179 ? 12.945 -7.748 -27.181 1.00 84.06 179 PRO A O 1
ATOM 1484 N N . ILE A 1 180 ? 12.982 -5.593 -26.548 1.00 85.50 180 ILE A N 1
ATOM 1485 C CA . ILE A 1 180 ? 13.968 -5.161 -27.544 1.00 85.50 180 ILE A CA 1
ATOM 1486 C C . ILE A 1 180 ? 15.356 -5.658 -27.141 1.00 85.50 180 ILE A C 1
ATOM 1488 O O . ILE A 1 180 ? 16.081 -6.174 -27.989 1.00 85.50 180 ILE A O 1
ATOM 1492 N N . GLU A 1 181 ? 15.717 -5.558 -25.862 1.00 79.88 181 GLU A N 1
ATOM 1493 C CA . GLU A 1 181 ? 16.975 -6.094 -25.337 1.00 79.88 181 GLU A CA 1
ATOM 1494 C C . GLU A 1 181 ? 17.054 -7.613 -25.511 1.00 79.88 181 GLU A C 1
ATOM 1496 O O . GLU A 1 181 ? 18.057 -8.113 -26.022 1.00 79.88 181 GLU A O 1
ATOM 1501 N N . ILE A 1 182 ? 15.972 -8.339 -25.207 1.00 83.12 182 ILE A N 1
ATOM 1502 C CA . ILE A 1 182 ? 15.867 -9.783 -25.463 1.00 83.12 182 ILE A CA 1
ATOM 1503 C C . ILE A 1 182 ? 16.082 -10.072 -26.957 1.00 83.12 182 ILE A C 1
ATOM 1505 O O . ILE A 1 182 ? 16.899 -10.924 -27.315 1.00 83.12 182 ILE A O 1
ATOM 1509 N N . GLY A 1 183 ? 15.417 -9.329 -27.847 1.00 84.75 183 GLY A N 1
ATOM 1510 C CA . GLY A 1 183 ? 15.594 -9.463 -29.295 1.00 84.75 183 GLY A CA 1
ATOM 1511 C C . GLY A 1 183 ? 17.030 -9.191 -29.764 1.00 84.75 183 GLY A C 1
ATOM 1512 O O . GLY A 1 183 ? 17.576 -9.950 -30.570 1.00 84.75 183 GLY A O 1
ATOM 1513 N N . LEU A 1 184 ? 17.675 -8.149 -29.233 1.00 88.75 184 LEU A N 1
ATOM 1514 C CA . LEU A 1 184 ? 19.062 -7.797 -29.543 1.00 88.75 184 LEU A CA 1
ATOM 1515 C C . LEU A 1 184 ? 20.051 -8.854 -29.039 1.00 88.75 184 LEU A C 1
ATOM 1517 O O . LEU A 1 184 ? 20.995 -9.187 -29.757 1.00 88.75 184 LEU A O 1
ATOM 1521 N N . GLU A 1 185 ? 19.831 -9.422 -27.854 1.00 84.62 185 GLU A N 1
ATOM 1522 C CA . GLU A 1 185 ? 20.639 -10.526 -27.326 1.00 84.62 185 GLU A CA 1
ATOM 1523 C C . GLU A 1 185 ? 20.493 -11.796 -28.173 1.00 84.62 185 GLU A C 1
ATOM 1525 O O . GLU A 1 185 ? 21.494 -12.430 -28.529 1.00 84.62 185 GLU A O 1
ATOM 1530 N N . HIS A 1 186 ? 19.272 -12.135 -28.598 1.00 91.44 186 HIS A N 1
ATOM 1531 C CA . HIS A 1 186 ? 19.045 -13.223 -29.554 1.00 91.44 186 HIS A CA 1
ATOM 1532 C C . HIS A 1 186 ? 19.766 -12.974 -30.884 1.00 91.44 186 HIS A C 1
ATOM 1534 O O . HIS A 1 186 ? 20.441 -13.871 -31.399 1.00 91.44 186 HIS A O 1
ATOM 1540 N N . PHE A 1 187 ? 19.700 -11.751 -31.416 1.00 86.94 187 PHE A N 1
ATOM 1541 C CA . PHE A 1 187 ? 20.378 -11.386 -32.658 1.00 86.94 187 PHE A CA 1
ATOM 1542 C C . PHE A 1 187 ? 21.911 -11.431 -32.529 1.00 86.94 187 PHE A C 1
ATOM 1544 O O . PHE A 1 187 ? 22.597 -11.943 -33.419 1.00 86.94 187 PHE A O 1
ATOM 1551 N N . ARG A 1 188 ? 22.475 -10.968 -31.402 1.00 91.38 188 ARG A N 1
ATOM 1552 C CA . ARG A 1 188 ? 23.916 -11.068 -31.099 1.00 91.38 188 ARG A CA 1
ATOM 1553 C C . ARG A 1 188 ? 24.379 -12.522 -31.043 1.00 91.38 188 ARG A C 1
ATOM 1555 O O . ARG A 1 188 ? 25.405 -12.849 -31.645 1.00 91.38 188 ARG A O 1
ATOM 1562 N N . LYS A 1 189 ? 23.630 -13.401 -30.367 1.00 90.25 189 LYS A N 1
ATOM 1563 C CA . LYS A 1 189 ? 23.918 -14.847 -30.313 1.00 90.25 189 LYS A CA 1
ATOM 1564 C C . LYS A 1 189 ? 23.849 -15.484 -31.698 1.00 90.25 189 LYS A C 1
ATOM 1566 O O . LYS A 1 189 ? 24.772 -16.201 -32.082 1.00 90.25 189 LYS A O 1
ATOM 1571 N N . TRP A 1 190 ? 22.817 -15.161 -32.477 1.00 88.69 190 TRP A N 1
ATOM 1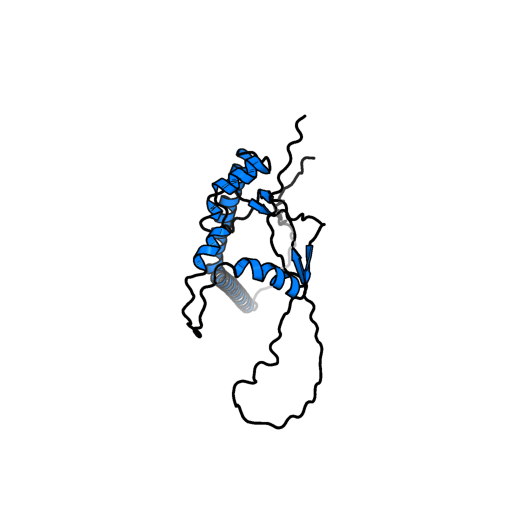572 C CA . TRP A 1 190 ? 22.682 -15.628 -33.857 1.00 88.69 190 TRP A CA 1
ATOM 1573 C C . TRP A 1 190 ? 23.877 -15.208 -34.728 1.00 88.69 190 TRP A C 1
ATOM 1575 O O . TRP A 1 190 ? 24.464 -16.044 -35.418 1.00 88.69 190 TRP A O 1
ATOM 1585 N N . ARG A 1 191 ? 24.316 -13.945 -34.637 1.00 89.00 191 ARG A N 1
ATOM 1586 C CA . ARG A 1 191 ? 25.480 -13.439 -35.385 1.00 89.00 191 ARG A CA 1
ATOM 1587 C C . ARG A 1 191 ? 26.783 -14.136 -34.981 1.00 89.00 191 ARG A C 1
ATOM 1589 O O . ARG A 1 191 ? 27.563 -14.500 -35.859 1.00 89.00 191 ARG A O 1
ATOM 1596 N N . LYS A 1 192 ? 27.012 -14.358 -33.680 1.00 88.69 192 LYS A N 1
ATOM 1597 C CA . LYS A 1 192 ? 28.182 -15.113 -33.190 1.00 88.69 192 LYS A CA 1
ATOM 1598 C C . LYS A 1 192 ? 28.191 -16.546 -33.730 1.00 88.69 192 LYS A C 1
ATOM 1600 O O . LYS A 1 192 ? 29.223 -17.002 -34.213 1.00 88.69 192 LYS A O 1
ATOM 1605 N N . ASN A 1 193 ? 27.040 -17.221 -33.729 1.00 87.69 193 ASN A N 1
ATOM 1606 C CA . ASN A 1 193 ? 26.938 -18.592 -34.232 1.00 87.69 193 ASN A CA 1
ATOM 1607 C C . ASN A 1 193 ? 27.211 -18.679 -35.746 1.00 87.69 193 ASN A C 1
ATOM 1609 O O . ASN A 1 193 ? 27.874 -19.599 -36.219 1.00 87.69 193 ASN A O 1
ATOM 1613 N N . ARG A 1 194 ? 26.777 -17.668 -36.511 1.00 82.88 194 ARG A N 1
ATOM 1614 C CA . ARG A 1 194 ? 27.061 -17.581 -37.951 1.00 82.88 194 ARG A CA 1
ATOM 1615 C C . ARG A 1 194 ? 28.556 -17.421 -38.248 1.00 82.88 194 ARG A C 1
ATOM 1617 O O . ARG A 1 194 ? 29.054 -18.049 -39.177 1.00 82.88 194 ARG A O 1
ATOM 1624 N N . ASN A 1 195 ? 29.275 -16.631 -37.450 1.00 79.00 195 ASN A N 1
ATOM 1625 C CA . ASN A 1 195 ? 30.724 -16.479 -37.611 1.00 79.00 195 ASN A CA 1
ATOM 1626 C C . ASN A 1 195 ? 31.487 -17.773 -37.280 1.00 79.00 195 ASN A C 1
ATOM 1628 O O . ASN A 1 195 ? 32.418 -18.117 -38.006 1.00 79.00 195 ASN A O 1
ATOM 1632 N N . ASN A 1 196 ? 31.066 -18.528 -36.258 1.00 79.44 196 ASN A N 1
ATOM 1633 C CA . ASN A 1 196 ? 31.675 -19.828 -35.950 1.00 79.44 196 ASN A CA 1
ATOM 1634 C C . ASN A 1 196 ? 31.485 -20.845 -37.085 1.00 79.44 196 ASN A C 1
ATOM 1636 O O . ASN A 1 196 ? 32.446 -21.504 -37.478 1.00 79.44 196 ASN A O 1
ATOM 1640 N N . ASN A 1 197 ? 30.289 -20.926 -37.674 1.00 69.06 197 ASN A N 1
ATOM 1641 C CA . ASN A 1 197 ? 30.037 -21.850 -38.785 1.00 69.06 197 ASN A CA 1
ATOM 1642 C C . ASN A 1 197 ? 30.837 -21.507 -40.053 1.00 69.06 197 ASN A C 1
ATOM 1644 O O . ASN A 1 197 ? 31.227 -22.406 -40.798 1.00 69.06 197 ASN A O 1
ATOM 1648 N N . ASN A 1 198 ? 31.129 -20.227 -40.291 1.00 65.50 198 ASN A N 1
ATOM 1649 C CA . ASN A 1 198 ? 31.969 -19.824 -41.418 1.00 65.50 198 ASN A CA 1
ATOM 1650 C C . ASN A 1 198 ? 33.439 -20.230 -41.221 1.00 65.50 198 ASN A C 1
ATOM 1652 O O . ASN A 1 198 ? 34.059 -20.696 -42.173 1.00 65.50 198 ASN A O 1
ATOM 1656 N N . ASN A 1 199 ? 33.980 -20.138 -40.001 1.00 61.28 199 ASN A N 1
ATOM 1657 C CA . ASN A 1 199 ? 35.343 -20.606 -39.712 1.00 61.28 199 ASN A CA 1
ATOM 1658 C C . ASN A 1 199 ? 35.485 -22.131 -39.840 1.00 61.28 199 ASN A C 1
ATOM 1660 O O . ASN A 1 199 ? 36.500 -22.608 -40.341 1.00 61.28 199 ASN A O 1
ATOM 1664 N N . ILE A 1 200 ? 34.456 -22.899 -39.464 1.00 67.56 200 ILE A N 1
ATOM 1665 C CA . ILE A 1 200 ? 34.453 -24.363 -39.637 1.00 67.56 200 ILE A CA 1
ATOM 1666 C C . ILE A 1 200 ? 34.536 -24.739 -41.129 1.00 67.56 200 ILE A C 1
ATOM 1668 O O . ILE A 1 200 ? 35.302 -25.626 -41.500 1.00 67.56 200 ILE A O 1
ATOM 1672 N N . ASN A 1 201 ? 33.820 -24.027 -42.005 1.00 58.72 201 ASN A N 1
ATOM 1673 C CA . ASN A 1 201 ? 33.850 -24.292 -43.449 1.00 58.72 201 ASN A CA 1
ATOM 1674 C C . ASN A 1 201 ? 35.137 -23.828 -44.152 1.00 58.72 201 ASN A C 1
ATOM 1676 O O . ASN A 1 201 ? 35.498 -24.402 -45.180 1.00 58.72 201 ASN A O 1
ATOM 1680 N N . ILE A 1 202 ? 35.834 -22.813 -43.631 1.00 59.53 202 ILE A N 1
ATOM 1681 C CA . ILE A 1 202 ? 37.124 -22.367 -44.184 1.00 59.53 202 ILE A CA 1
ATOM 1682 C C . ILE A 1 202 ? 38.222 -23.392 -43.858 1.00 59.53 202 ILE A C 1
ATOM 1684 O O . ILE A 1 202 ? 38.977 -23.768 -44.751 1.00 59.53 202 ILE A O 1
ATOM 1688 N N . ASN A 1 203 ? 38.240 -23.935 -42.637 1.00 56.97 203 ASN A N 1
ATOM 1689 C CA . ASN A 1 203 ? 39.212 -24.959 -42.237 1.00 56.97 203 ASN A CA 1
ATOM 1690 C C . ASN A 1 203 ? 38.959 -26.332 -42.888 1.00 56.97 203 ASN A C 1
ATOM 1692 O O . ASN A 1 203 ? 39.892 -27.107 -43.072 1.00 56.97 203 ASN A O 1
ATOM 1696 N N . ALA A 1 204 ? 37.721 -26.639 -43.289 1.00 57.66 204 ALA A N 1
ATOM 1697 C CA . ALA A 1 204 ? 37.406 -27.868 -44.023 1.00 57.66 204 ALA A CA 1
ATOM 1698 C C . ALA A 1 204 ? 37.903 -27.861 -45.486 1.00 57.66 204 ALA A C 1
ATOM 1700 O O . ALA A 1 204 ? 37.908 -28.904 -46.137 1.00 57.66 204 ALA A O 1
ATOM 1701 N N . LYS A 1 205 ? 38.304 -26.699 -46.024 1.00 57.38 205 LYS A N 1
ATOM 1702 C CA . LYS A 1 205 ? 38.775 -26.556 -47.413 1.00 57.38 205 LYS A CA 1
ATOM 1703 C C . LYS A 1 205 ? 40.296 -26.547 -47.572 1.00 57.38 205 LYS A C 1
ATOM 1705 O O . LYS A 1 205 ? 40.761 -26.627 -48.705 1.00 57.38 205 LYS A O 1
ATOM 1710 N N . THR A 1 206 ? 41.061 -26.477 -46.486 1.00 56.19 206 THR A N 1
ATOM 1711 C CA . THR A 1 206 ? 42.534 -26.408 -46.517 1.00 56.19 206 THR A CA 1
ATOM 1712 C C . THR A 1 206 ? 43.240 -27.721 -46.162 1.00 56.19 206 THR A C 1
ATOM 1714 O O . THR A 1 206 ? 44.454 -27.800 -46.278 1.00 56.19 206 THR A O 1
ATOM 1717 N N . THR A 1 207 ? 42.523 -28.796 -45.827 1.00 55.06 207 THR A N 1
ATOM 1718 C CA . THR A 1 207 ? 43.109 -30.094 -45.433 1.00 55.06 207 THR A CA 1
ATOM 1719 C C . THR A 1 207 ? 43.412 -31.049 -46.596 1.00 55.06 207 THR A C 1
ATOM 1721 O O . THR A 1 207 ? 43.231 -32.258 -46.457 1.00 55.06 207 THR A O 1
ATOM 1724 N N . LYS A 1 208 ? 43.878 -30.550 -47.751 1.00 58.31 208 LYS A N 1
ATOM 1725 C CA . LYS A 1 208 ? 44.364 -31.447 -48.820 1.00 58.31 208 LYS A CA 1
ATOM 1726 C C . LYS A 1 208 ? 45.871 -31.558 -48.974 1.00 58.31 208 LYS A C 1
ATOM 1728 O O . LYS A 1 208 ? 46.283 -32.586 -49.483 1.00 58.31 208 LYS A O 1
ATOM 1733 N N . ASP A 1 209 ? 46.674 -30.640 -48.449 1.00 61.44 209 ASP A N 1
ATOM 1734 C CA . ASP A 1 209 ? 48.129 -30.748 -48.570 1.00 61.44 209 ASP A CA 1
ATOM 1735 C C . ASP A 1 209 ? 48.821 -30.126 -47.350 1.00 61.44 209 ASP A C 1
ATOM 1737 O O . ASP A 1 209 ? 49.205 -28.960 -47.380 1.00 61.44 209 ASP A O 1
ATOM 1741 N N . GLU A 1 210 ? 48.998 -30.882 -46.260 1.00 51.53 210 GLU A N 1
ATOM 1742 C CA . GLU A 1 210 ? 50.007 -30.510 -45.259 1.00 51.53 210 GLU A CA 1
ATOM 1743 C C . GLU A 1 210 ? 50.736 -31.745 -44.684 1.00 51.53 210 GLU A C 1
ATOM 1745 O O . GLU A 1 210 ? 50.089 -32.699 -44.235 1.00 51.53 210 GLU A O 1
ATOM 1750 N N . PRO A 1 211 ? 52.083 -31.768 -44.732 1.00 59.53 211 PRO A N 1
ATOM 1751 C CA . PRO A 1 211 ? 52.911 -32.864 -44.244 1.00 59.53 211 PRO A CA 1
ATOM 1752 C C . PRO A 1 211 ? 53.009 -32.893 -42.714 1.00 59.53 211 PRO A C 1
ATOM 1754 O O . PRO A 1 211 ? 53.026 -31.869 -42.034 1.00 59.53 211 PRO A O 1
ATOM 1757 N N . GLN A 1 212 ? 53.115 -34.110 -42.179 1.00 53.09 212 GLN A N 1
ATOM 1758 C CA . GLN A 1 212 ? 53.113 -34.393 -40.748 1.00 53.09 212 GLN A CA 1
ATOM 1759 C C . GLN A 1 212 ? 54.245 -33.683 -39.996 1.00 53.09 212 GLN A C 1
ATOM 1761 O O . GLN A 1 212 ? 55.426 -33.944 -40.232 1.00 53.09 212 GLN A O 1
ATOM 1766 N N . ARG A 1 213 ? 53.872 -32.842 -39.027 1.00 52.62 213 ARG A N 1
ATOM 1767 C CA . ARG A 1 213 ? 54.775 -32.305 -38.007 1.00 52.62 213 ARG A CA 1
ATOM 1768 C C . ARG A 1 213 ? 54.280 -32.724 -36.624 1.00 52.62 213 ARG A C 1
ATOM 1770 O O . ARG A 1 213 ? 53.092 -32.650 -36.324 1.00 52.62 213 ARG A O 1
ATOM 1777 N N . SER A 1 214 ? 55.209 -33.237 -35.831 1.00 64.44 214 SER A N 1
ATOM 1778 C CA . SER A 1 214 ? 55.010 -33.910 -34.549 1.00 64.44 214 SER A CA 1
ATOM 1779 C C . SER A 1 214 ? 54.507 -32.981 -33.428 1.00 64.44 214 SER A C 1
ATOM 1781 O O . SER A 1 214 ? 54.814 -31.787 -33.437 1.00 64.44 214 SER A O 1
ATOM 1783 N N . PRO A 1 215 ? 53.759 -33.521 -32.443 1.00 59.34 215 PRO A N 1
ATOM 1784 C CA . PRO A 1 215 ? 53.163 -32.740 -31.364 1.00 59.34 215 PRO A CA 1
ATOM 1785 C C . PRO A 1 215 ? 54.176 -32.447 -30.246 1.00 59.34 215 PRO A C 1
ATOM 1787 O O . PRO A 1 215 ? 54.810 -33.360 -29.719 1.00 59.34 215 PRO A O 1
ATOM 1790 N N . SER A 1 216 ? 54.282 -31.175 -29.857 1.00 58.12 216 SER A N 1
ATOM 1791 C CA . SER A 1 216 ? 54.968 -30.723 -28.641 1.00 58.12 216 SER A CA 1
ATOM 1792 C C . SER A 1 216 ? 53.929 -30.446 -27.558 1.00 58.12 216 SER A C 1
ATOM 1794 O O . SER A 1 216 ? 52.966 -29.719 -27.803 1.00 58.12 216 SER A O 1
ATOM 1796 N N . MET A 1 217 ? 54.124 -31.035 -26.377 1.00 68.88 217 MET A N 1
ATOM 1797 C CA . MET A 1 217 ? 53.426 -30.655 -25.147 1.00 68.88 217 MET A CA 1
ATOM 1798 C C . MET A 1 217 ? 53.802 -29.230 -24.748 1.00 68.88 217 MET A C 1
ATOM 1800 O O . MET A 1 217 ? 54.956 -28.871 -24.943 1.00 68.88 217 MET A O 1
ATOM 1804 N N . ASP A 1 218 ? 52.842 -28.484 -24.187 1.00 47.97 218 ASP A N 1
ATOM 1805 C CA . ASP A 1 218 ? 53.021 -27.517 -23.086 1.00 47.97 218 ASP A CA 1
ATOM 1806 C C . ASP A 1 218 ? 51.648 -26.910 -22.700 1.00 47.97 218 ASP A C 1
ATOM 1808 O O . ASP A 1 218 ? 50.885 -26.465 -23.552 1.00 47.97 218 ASP A O 1
ATOM 1812 N N . THR A 1 219 ? 51.115 -27.274 -21.527 1.00 50.03 219 THR A N 1
ATOM 1813 C CA . THR A 1 219 ? 51.113 -26.548 -20.230 1.00 50.03 219 THR A CA 1
ATOM 1814 C C . THR A 1 219 ? 50.061 -25.427 -20.083 1.00 50.03 219 THR A C 1
ATOM 1816 O O . THR A 1 219 ? 50.254 -24.270 -20.419 1.00 50.03 219 THR A O 1
ATOM 1819 N N . SER A 1 220 ? 48.916 -25.832 -19.516 1.00 57.31 220 SER A N 1
ATOM 1820 C CA . SER A 1 220 ? 48.258 -25.304 -18.302 1.00 57.31 220 SER A CA 1
ATOM 1821 C C . SER A 1 220 ? 48.115 -23.790 -18.018 1.00 57.31 220 SER A C 1
ATOM 1823 O O . SER A 1 220 ? 49.093 -23.057 -17.924 1.00 57.31 220 SER A O 1
ATOM 1825 N N . THR A 1 221 ? 46.902 -23.465 -17.538 1.00 51.56 221 THR A N 1
ATOM 1826 C CA . THR A 1 221 ? 46.560 -22.508 -16.453 1.00 51.56 221 THR A CA 1
ATOM 1827 C C . THR A 1 221 ? 46.069 -21.116 -16.864 1.00 51.56 221 THR A C 1
ATOM 1829 O O . THR A 1 221 ? 46.857 -20.247 -17.210 1.00 51.56 221 THR A O 1
ATOM 1832 N N . SER A 1 222 ? 44.777 -20.840 -16.646 1.00 48.19 222 SER A N 1
ATOM 1833 C CA . SER A 1 222 ? 44.372 -19.613 -15.944 1.00 48.19 222 SER A CA 1
ATOM 1834 C C . SER A 1 222 ? 42.978 -19.750 -15.323 1.00 48.19 222 SER A C 1
ATOM 1836 O O . SER A 1 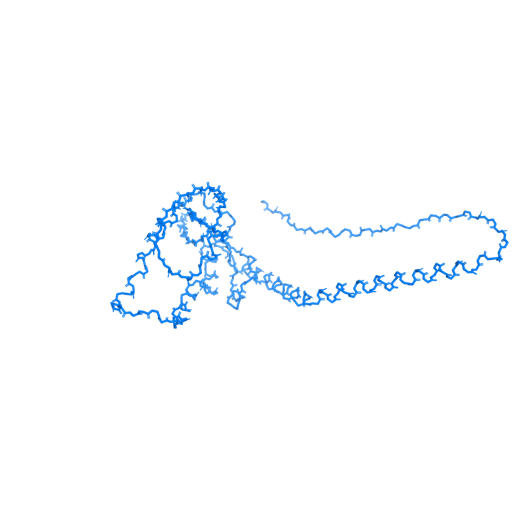222 ? 42.014 -20.216 -15.928 1.00 48.19 222 SER A O 1
ATOM 1838 N N . SER A 1 223 ? 42.939 -19.400 -14.045 1.00 52.91 223 SER A N 1
ATOM 1839 C CA . SER A 1 223 ? 41.833 -19.426 -13.100 1.00 52.91 223 SER A CA 1
ATOM 1840 C C . SER A 1 223 ? 40.863 -18.267 -13.325 1.00 52.91 223 SER A C 1
ATOM 1842 O O . SER A 1 223 ? 41.277 -17.111 -13.379 1.00 52.91 223 SER A O 1
ATOM 1844 N N . SER A 1 224 ? 39.566 -18.561 -13.390 1.00 52.41 224 SER A N 1
ATOM 1845 C CA . SER A 1 224 ? 38.499 -17.560 -13.360 1.00 52.41 224 SER A CA 1
ATOM 1846 C C . SER A 1 224 ? 38.105 -17.246 -11.914 1.00 52.41 224 SER A C 1
ATOM 1848 O O . SER A 1 224 ? 37.517 -18.090 -11.237 1.00 52.41 224 SER A O 1
ATOM 1850 N N . GLU A 1 225 ? 38.415 -16.035 -11.454 1.00 53.31 225 GLU A N 1
ATOM 1851 C CA . GLU A 1 225 ? 37.944 -15.486 -10.180 1.00 53.31 225 GLU A CA 1
ATOM 1852 C C . GLU A 1 225 ? 36.455 -15.128 -10.273 1.00 53.31 225 GLU A C 1
ATOM 1854 O O . GLU A 1 225 ? 36.045 -14.239 -11.020 1.00 53.31 225 GLU A O 1
ATOM 1859 N N . SER A 1 226 ? 35.628 -15.832 -9.503 1.00 55.00 226 SER A N 1
ATOM 1860 C CA . SER A 1 226 ? 34.230 -15.481 -9.273 1.00 55.00 226 SER A CA 1
ATOM 1861 C C . SER A 1 226 ? 34.141 -14.486 -8.116 1.00 55.00 226 SER A C 1
ATOM 1863 O O . SER A 1 226 ? 34.289 -14.863 -6.953 1.00 55.00 226 SER A O 1
ATOM 1865 N N . THR A 1 227 ? 33.881 -13.217 -8.415 1.00 50.22 227 THR A N 1
ATOM 1866 C CA . THR A 1 227 ? 33.572 -12.198 -7.408 1.00 50.22 227 THR A CA 1
ATOM 1867 C C . THR A 1 227 ? 32.143 -12.386 -6.899 1.00 50.22 227 THR A C 1
ATOM 1869 O O . THR A 1 227 ? 31.163 -11.962 -7.509 1.00 50.22 227 THR A O 1
ATOM 1872 N N . SER A 1 228 ? 32.009 -13.057 -5.756 1.00 53.47 228 SER A N 1
ATOM 1873 C CA . SER A 1 228 ? 30.756 -13.147 -5.011 1.00 53.47 228 SER A CA 1
ATOM 1874 C C . SER A 1 228 ? 30.469 -11.818 -4.304 1.00 53.47 228 SER A C 1
ATOM 1876 O O . SER A 1 228 ? 31.158 -11.449 -3.352 1.00 53.47 228 SER A O 1
ATOM 1878 N N . PHE A 1 229 ? 29.434 -11.107 -4.750 1.00 45.69 229 PHE A N 1
ATOM 1879 C CA . PHE A 1 229 ? 28.857 -9.978 -4.023 1.00 45.69 229 PHE A CA 1
ATOM 1880 C C . PHE A 1 229 ? 28.146 -10.492 -2.762 1.00 45.69 229 PHE A C 1
ATOM 1882 O O . PHE A 1 229 ? 27.022 -10.984 -2.820 1.00 45.69 229 PHE A O 1
ATOM 1889 N N . SER A 1 230 ? 28.815 -10.383 -1.615 1.00 45.88 230 SER A N 1
ATOM 1890 C CA . SER A 1 230 ? 28.217 -10.599 -0.297 1.00 45.88 230 SER A CA 1
ATOM 1891 C C . SER A 1 230 ? 27.440 -9.347 0.114 1.00 45.88 230 SER A C 1
ATOM 1893 O O . SER A 1 230 ? 28.029 -8.329 0.473 1.00 45.88 230 SER A O 1
ATOM 1895 N N . CYS A 1 231 ? 26.110 -9.413 0.050 1.00 43.38 231 CYS A N 1
ATOM 1896 C CA . CYS A 1 231 ? 25.221 -8.397 0.602 1.00 43.38 231 CYS A CA 1
ATOM 1897 C C . CYS A 1 231 ? 25.149 -8.583 2.125 1.00 43.38 231 CYS A C 1
ATOM 1899 O O . CYS A 1 231 ? 24.442 -9.459 2.615 1.00 43.38 231 CYS A O 1
ATOM 1901 N N . SER A 1 232 ? 25.925 -7.796 2.873 1.00 55.44 232 SER A N 1
ATOM 1902 C CA . SER A 1 232 ? 25.856 -7.748 4.334 1.00 55.44 232 SER A CA 1
ATOM 1903 C C . SER A 1 232 ? 24.832 -6.699 4.762 1.00 55.44 232 SER A C 1
ATOM 1905 O O . SER A 1 232 ? 25.135 -5.506 4.773 1.00 55.44 232 SER A O 1
ATOM 1907 N N . TYR A 1 233 ? 23.630 -7.128 5.127 1.00 44.38 233 TYR A N 1
ATOM 1908 C CA . TYR A 1 233 ? 22.738 -6.318 5.952 1.00 44.38 233 TYR A CA 1
ATOM 1909 C C . TYR A 1 233 ? 22.065 -7.207 6.997 1.00 44.38 233 TYR A C 1
ATOM 1911 O O . TYR A 1 233 ? 21.720 -8.348 6.704 1.00 44.38 233 TYR A O 1
ATOM 1919 N N . CYS A 1 234 ? 21.902 -6.626 8.190 1.00 46.12 234 CYS A N 1
ATOM 1920 C CA . CYS A 1 234 ? 21.272 -7.156 9.406 1.00 46.12 234 CYS A CA 1
ATOM 1921 C C . CYS A 1 234 ? 22.216 -7.863 10.395 1.00 46.12 234 CYS A C 1
ATOM 1923 O O . CYS A 1 234 ? 22.136 -9.065 10.621 1.00 46.12 234 CYS A O 1
ATOM 1925 N N . GLN A 1 235 ? 23.069 -7.076 11.061 1.00 49.69 235 GLN A N 1
ATOM 1926 C CA . GLN A 1 235 ? 23.385 -7.346 12.466 1.00 49.69 235 GLN A CA 1
ATOM 1927 C C . GLN A 1 235 ? 22.345 -6.623 13.325 1.00 49.69 235 GLN A C 1
ATOM 1929 O O . GLN A 1 235 ? 22.316 -5.395 13.389 1.00 49.69 235 GLN A O 1
ATOM 1934 N N . GLU A 1 236 ? 21.453 -7.415 13.914 1.00 59.47 236 GLU A N 1
ATOM 1935 C CA . GLU A 1 236 ? 20.532 -7.012 14.973 1.00 59.47 236 GLU A CA 1
ATOM 1936 C C . GLU A 1 236 ? 21.331 -6.662 16.233 1.00 59.47 236 GLU A C 1
ATOM 1938 O O . GLU A 1 236 ? 22.088 -7.488 16.747 1.00 59.47 236 GLU A O 1
ATOM 1943 N N . ASN A 1 237 ? 21.144 -5.446 16.745 1.00 57.47 237 ASN A N 1
ATOM 1944 C CA . ASN A 1 237 ? 21.502 -5.128 18.121 1.00 57.47 237 ASN A CA 1
ATOM 1945 C C . ASN A 1 237 ? 20.368 -5.624 19.025 1.00 57.47 237 ASN A C 1
ATOM 1947 O O . ASN A 1 237 ? 19.223 -5.201 18.863 1.00 57.47 237 ASN A O 1
ATOM 1951 N N . LYS A 1 238 ? 20.715 -6.538 19.934 1.00 60.25 238 LYS A N 1
ATOM 1952 C CA . LYS A 1 238 ? 19.914 -6.916 21.103 1.00 60.25 238 LYS A CA 1
ATOM 1953 C C . LYS A 1 238 ? 20.144 -5.938 22.246 1.00 60.25 238 LYS A C 1
ATOM 1955 O O . LYS A 1 238 ? 21.280 -5.418 22.336 1.00 60.25 238 LYS A O 1
#

Foldseek 3Di:
DDDPDQPQPWDKDWDDDDFDPPPDPDDDDDDDDDDDDPDDPPPPPDDDGDDFKTKIWTFGKDQDLDLVDPPQCLQAQHIDTDPDTDPPIDMDTPVRVCVVVVVVPCPVPPPDDDDDDDPPPPPPCPVVVVVPDDGRVNRVCCCCPNVPDDPVVSVVSSVVSVVVNVVVVVVVVVVVCVVVVVVVVVVVVVVVVVVVVVVVVVVVPPPPDDDDDDDDDDDDDDDDDDDDDDDDDDPDDD